Protein AF-A0A4Z2CEP8-F1 (afdb_monomer_lite)

Organism: NCBI:txid433685

Sequence (197 aa):
MFHVATKLPFTDGDPQQLQRKRHIGNDIVALVYQEGNTPFLSDVIKIQSTEGMDKRVYQVSVTAREDVPPFGPALPDPPIFTERSLLREFLLTKLINAEISCYKAQQFSRLELRTRSSLLENLQAELSTRSRCMMGDPSTSTLASAESARGTSEGSGGFIENFKRAIRVRSHSFETLGVPKKVSGSTSQKPKDRERL

Structure (mmCIF, N/CA/C/O backbone):
data_AF-A0A4Z2CEP8-F1
#
_entry.id   AF-A0A4Z2CEP8-F1
#
loop_
_atom_site.group_PDB
_atom_site.id
_atom_site.type_symbol
_atom_site.label_atom_id
_atom_site.label_alt_id
_atom_site.label_comp_id
_atom_site.label_asym_id
_atom_site.label_entity_id
_atom_site.label_seq_id
_atom_site.pdbx_PDB_ins_code
_atom_site.Cartn_x
_atom_site.Cartn_y
_atom_site.Cartn_z
_atom_site.occupancy
_atom_site.B_iso_or_equiv
_atom_site.auth_seq_id
_atom_site.auth_comp_id
_atom_site.auth_asym_id
_atom_site.auth_atom_id
_atom_site.pdbx_PDB_model_num
ATOM 1 N N . MET A 1 1 ? 4.864 -8.798 3.996 1.00 89.31 1 MET A N 1
ATOM 2 C CA . MET A 1 1 ? 5.663 -8.501 5.211 1.00 89.31 1 MET A CA 1
ATOM 3 C C . MET A 1 1 ? 4.970 -7.361 5.943 1.00 89.31 1 MET A C 1
ATOM 5 O O . MET A 1 1 ? 4.363 -6.554 5.259 1.00 89.31 1 MET A O 1
ATOM 9 N N . PHE A 1 2 ? 5.013 -7.299 7.276 1.00 92.75 2 PHE A N 1
ATOM 10 C CA . PHE A 1 2 ? 4.397 -6.201 8.038 1.00 92.75 2 PHE A CA 1
ATOM 11 C C . PHE A 1 2 ? 5.454 -5.432 8.831 1.00 92.75 2 PHE A C 1
ATOM 13 O O . PHE A 1 2 ? 6.174 -6.033 9.631 1.00 92.75 2 PHE A O 1
ATOM 20 N N . HIS A 1 3 ? 5.498 -4.109 8.671 1.00 95.06 3 HIS A N 1
ATOM 21 C CA . HIS A 1 3 ? 6.262 -3.219 9.542 1.00 95.06 3 HIS A CA 1
ATOM 22 C C . HIS A 1 3 ? 5.423 -2.858 10.773 1.00 95.06 3 HIS A C 1
ATOM 24 O O . HIS A 1 3 ? 4.630 -1.920 10.771 1.00 95.06 3 HIS A O 1
ATOM 30 N N . VAL A 1 4 ? 5.563 -3.639 11.845 1.00 95.06 4 VAL A N 1
ATOM 31 C CA . VAL A 1 4 ? 4.779 -3.433 13.071 1.00 95.06 4 VAL A CA 1
ATOM 32 C C . VAL A 1 4 ? 5.468 -2.390 13.951 1.00 95.06 4 VAL A C 1
ATOM 34 O O . VAL A 1 4 ? 6.500 -2.683 14.549 1.00 95.06 4 VAL A O 1
ATOM 37 N N . ALA A 1 5 ? 4.883 -1.194 14.069 1.00 92.75 5 ALA A N 1
ATOM 38 C CA . ALA A 1 5 ? 5.470 -0.054 14.787 1.00 92.75 5 ALA A CA 1
ATOM 39 C C . ALA A 1 5 ? 5.960 -0.390 16.207 1.00 92.75 5 ALA A C 1
ATOM 41 O O . ALA A 1 5 ? 7.047 0.026 16.599 1.00 92.7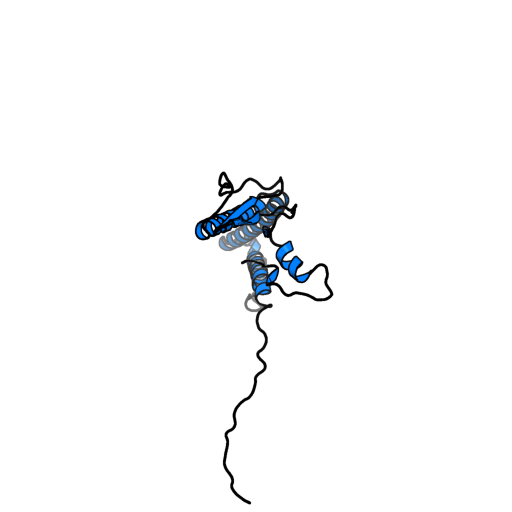5 5 ALA A O 1
ATOM 42 N N . THR A 1 6 ? 5.193 -1.187 16.957 1.00 92.94 6 THR A N 1
ATOM 43 C CA . THR A 1 6 ? 5.530 -1.608 18.329 1.00 92.94 6 THR A CA 1
ATOM 44 C C . THR A 1 6 ? 6.625 -2.671 18.401 1.00 92.94 6 THR A C 1
ATOM 46 O O . THR A 1 6 ? 7.200 -2.872 19.465 1.00 92.94 6 THR A O 1
ATOM 49 N N . LYS A 1 7 ? 6.933 -3.348 17.287 1.00 93.38 7 LYS A N 1
ATOM 50 C CA . LYS A 1 7 ? 8.020 -4.335 17.187 1.00 93.38 7 LYS A CA 1
ATOM 51 C C . LYS A 1 7 ? 9.288 -3.774 16.544 1.00 93.38 7 LYS A C 1
ATOM 53 O O . LYS A 1 7 ? 10.313 -4.448 16.560 1.00 93.38 7 LYS A O 1
ATOM 58 N N . LEU A 1 8 ? 9.232 -2.571 15.973 1.00 92.19 8 LEU A N 1
ATOM 59 C CA . LEU A 1 8 ? 10.419 -1.876 15.486 1.00 92.19 8 LEU A CA 1
ATOM 60 C C . LEU A 1 8 ? 11.196 -1.269 16.669 1.00 92.19 8 LEU A C 1
ATOM 62 O O . LEU A 1 8 ? 10.571 -0.831 17.644 1.00 92.19 8 LEU A O 1
ATOM 66 N N . PRO A 1 9 ? 12.540 -1.201 16.596 1.00 92.31 9 PRO A N 1
ATOM 67 C CA . PRO A 1 9 ? 13.363 -0.619 17.654 1.00 92.31 9 PRO A CA 1
ATOM 68 C C . PRO A 1 9 ? 12.871 0.769 18.076 1.00 92.31 9 PRO A C 1
ATOM 70 O O . PRO A 1 9 ? 12.428 1.559 17.238 1.00 92.31 9 PRO A O 1
ATOM 73 N N . PHE A 1 10 ? 12.905 1.037 19.380 1.00 92.75 10 PHE A N 1
ATOM 74 C CA . PHE A 1 10 ? 12.679 2.369 19.935 1.00 92.75 10 PHE A CA 1
ATOM 75 C C . PHE A 1 10 ? 14.024 3.074 20.071 1.00 92.75 10 PHE A C 1
ATOM 77 O O . PHE A 1 10 ? 14.995 2.456 20.508 1.00 92.75 10 PHE A O 1
ATOM 84 N N . THR A 1 11 ? 14.091 4.343 19.682 1.00 92.75 11 THR A N 1
ATOM 85 C CA . THR A 1 11 ? 15.310 5.147 19.827 1.00 92.75 11 THR A CA 1
ATOM 86 C C . THR A 1 11 ? 15.070 6.255 20.842 1.00 92.75 11 THR A C 1
ATOM 88 O O . THR A 1 11 ? 14.294 7.174 20.581 1.00 92.75 11 THR A O 1
ATOM 91 N N . ASP A 1 12 ? 15.725 6.165 21.999 1.00 93.06 12 ASP A N 1
ATOM 92 C CA . ASP A 1 12 ? 15.697 7.223 23.010 1.00 93.06 12 ASP A CA 1
ATOM 93 C C . ASP A 1 12 ? 16.320 8.513 22.454 1.00 93.06 12 ASP A C 1
ATOM 95 O O . ASP A 1 12 ? 17.309 8.478 21.723 1.00 93.06 12 ASP A O 1
ATOM 99 N N . GLY A 1 13 ? 15.726 9.664 22.775 1.00 93.25 13 GLY A N 1
ATOM 100 C CA . GLY A 1 13 ? 16.177 10.966 22.265 1.00 93.25 13 GLY A CA 1
ATOM 101 C C . GLY A 1 13 ? 15.752 11.291 20.825 1.00 93.25 13 GLY A C 1
ATOM 102 O O . GLY A 1 13 ? 16.049 12.385 20.351 1.00 93.25 13 GLY A O 1
ATOM 103 N N . ASP A 1 14 ? 15.019 10.402 20.145 1.00 93.19 14 ASP A N 1
ATOM 104 C CA . ASP A 1 14 ? 14.413 10.665 18.834 1.00 93.19 14 ASP A CA 1
ATOM 105 C C . ASP A 1 14 ? 12.880 10.786 18.958 1.00 93.19 14 ASP A C 1
ATOM 107 O O . ASP A 1 14 ? 12.160 9.792 18.814 1.00 93.19 14 ASP A O 1
ATOM 111 N N . PRO A 1 15 ? 12.328 11.987 19.213 1.00 92.56 15 PRO A N 1
ATOM 112 C CA . PRO A 1 15 ? 10.883 12.162 19.363 1.00 92.56 15 PRO A CA 1
ATOM 113 C C . PRO A 1 15 ? 10.100 11.843 18.080 1.00 92.56 15 PRO A C 1
ATOM 115 O O . PRO A 1 15 ? 8.913 11.535 18.156 1.00 92.56 15 PRO A O 1
ATOM 118 N N . GLN A 1 16 ? 10.738 11.891 16.903 1.00 91.00 16 GLN A N 1
ATOM 119 C CA . GLN A 1 16 ? 10.086 11.566 15.630 1.00 91.00 16 GLN A CA 1
ATOM 120 C C . GLN A 1 16 ? 10.155 10.074 15.280 1.00 91.00 16 GLN A C 1
ATOM 122 O O . GLN A 1 16 ? 9.456 9.644 14.359 1.00 91.00 16 GLN A O 1
ATOM 127 N N . GLN A 1 17 ? 10.978 9.293 15.991 1.00 92.62 17 GLN A N 1
ATOM 128 C CA . GLN A 1 17 ? 11.219 7.871 15.733 1.00 92.62 17 GLN A CA 1
ATOM 129 C C . GLN A 1 17 ? 11.520 7.608 14.247 1.00 92.62 17 GLN A C 1
ATOM 131 O O . GLN A 1 17 ? 10.875 6.779 13.592 1.00 92.62 17 GLN A O 1
ATOM 136 N N . LEU A 1 18 ? 12.502 8.326 13.694 1.00 91.31 18 LEU A N 1
ATOM 137 C CA . LEU A 1 18 ? 12.855 8.323 12.273 1.00 91.31 18 LEU A CA 1
ATOM 138 C C . LEU A 1 18 ? 13.147 6.918 11.741 1.00 91.31 18 LEU A C 1
ATOM 140 O O . LEU A 1 18 ? 12.794 6.621 10.603 1.00 91.31 18 LEU A O 1
ATOM 144 N N . GLN A 1 19 ? 13.724 6.031 12.557 1.00 87.44 19 GLN A N 1
ATOM 145 C CA . GLN A 1 19 ? 13.954 4.637 12.160 1.00 87.44 19 GLN A CA 1
ATOM 146 C C . GLN A 1 19 ? 12.642 3.895 11.890 1.00 87.44 19 GLN A C 1
ATOM 148 O O . GLN A 1 19 ? 12.506 3.223 10.871 1.00 87.44 19 GLN A O 1
ATOM 153 N N . ARG A 1 20 ? 11.627 4.078 12.741 1.00 93.31 20 ARG A N 1
ATOM 154 C CA . ARG A 1 20 ? 10.295 3.493 12.524 1.00 93.31 20 ARG A CA 1
ATOM 155 C C . ARG A 1 20 ? 9.611 4.126 11.320 1.00 93.31 20 ARG A C 1
ATOM 157 O O . ARG A 1 20 ? 9.079 3.420 10.462 1.00 93.31 20 ARG A O 1
ATOM 164 N N . LYS A 1 21 ? 9.685 5.457 11.232 1.00 91.81 21 LYS A N 1
ATOM 165 C CA . LYS A 1 21 ? 9.095 6.246 10.147 1.00 91.81 21 LYS A CA 1
ATOM 166 C C . LYS A 1 21 ? 9.720 5.923 8.790 1.00 91.81 21 LYS A C 1
ATOM 168 O O . LYS A 1 21 ? 9.009 5.923 7.797 1.00 91.81 21 LYS A O 1
ATOM 173 N N . ARG A 1 22 ? 11.011 5.587 8.729 1.00 93.25 22 ARG A N 1
ATOM 174 C CA . ARG A 1 22 ? 11.679 5.145 7.497 1.00 93.25 22 ARG A CA 1
ATOM 175 C C . ARG A 1 22 ? 11.070 3.862 6.937 1.00 93.25 22 ARG A C 1
ATOM 177 O O . ARG A 1 22 ? 11.038 3.705 5.723 1.00 93.25 22 ARG A O 1
ATOM 184 N N . HIS A 1 23 ? 10.629 2.941 7.785 1.00 90.62 23 HIS A N 1
ATOM 185 C CA . HIS A 1 23 ? 9.979 1.719 7.318 1.00 90.62 23 HIS A CA 1
ATOM 186 C C . HIS A 1 23 ? 8.516 1.994 6.967 1.00 90.62 23 HIS A C 1
ATOM 188 O O . HIS A 1 23 ? 8.137 1.883 5.809 1.00 90.62 23 HIS A O 1
ATOM 194 N N . ILE A 1 24 ? 7.735 2.463 7.942 1.00 92.75 24 ILE A N 1
ATOM 195 C CA . ILE A 1 24 ? 6.278 2.621 7.802 1.00 92.75 24 ILE A CA 1
ATOM 196 C C . ILE A 1 24 ? 5.916 3.745 6.824 1.00 92.75 24 ILE A C 1
ATOM 198 O O . ILE A 1 24 ? 4.988 3.618 6.040 1.00 92.75 24 ILE A O 1
ATOM 202 N N . GLY A 1 25 ? 6.655 4.854 6.841 1.00 90.44 25 GLY A N 1
ATOM 203 C CA . GLY A 1 25 ? 6.398 6.007 5.974 1.00 90.44 25 GLY A CA 1
ATOM 204 C C . GLY A 1 25 ? 6.761 5.783 4.506 1.00 90.44 25 GLY A C 1
ATOM 205 O O . GLY A 1 25 ? 6.431 6.626 3.680 1.00 90.44 25 GLY A O 1
ATOM 206 N N . ASN A 1 26 ? 7.436 4.675 4.188 1.00 91.75 26 ASN A N 1
ATOM 207 C CA . ASN A 1 26 ? 7.690 4.239 2.816 1.00 91.75 26 ASN A CA 1
ATOM 208 C C . ASN A 1 26 ? 6.726 3.128 2.363 1.00 91.75 26 ASN A C 1
ATOM 210 O O . ASN A 1 26 ? 6.803 2.712 1.206 1.00 91.75 26 ASN A O 1
ATOM 214 N N . ASP A 1 27 ? 5.843 2.641 3.242 1.00 93.38 27 ASP A N 1
ATOM 215 C CA . ASP A 1 27 ? 4.800 1.695 2.856 1.00 93.38 27 ASP A CA 1
ATOM 216 C C . ASP A 1 27 ? 3.701 2.418 2.067 1.00 93.38 27 ASP A C 1
ATOM 218 O O . ASP A 1 27 ? 3.328 3.551 2.370 1.00 93.38 27 ASP A O 1
ATOM 222 N N . ILE A 1 28 ? 3.164 1.747 1.046 1.00 92.62 28 ILE A N 1
ATOM 223 C CA . ILE A 1 28 ? 2.077 2.285 0.211 1.00 92.62 28 ILE A CA 1
ATOM 224 C C . ILE A 1 28 ? 0.738 2.229 0.957 1.00 92.62 28 ILE A C 1
ATOM 226 O O . ILE A 1 28 ? -0.102 3.112 0.802 1.00 92.62 28 ILE A O 1
ATOM 230 N N . VAL A 1 29 ? 0.533 1.179 1.755 1.00 93.69 29 VAL A N 1
ATOM 231 C CA . VAL A 1 29 ? -0.701 0.930 2.503 1.00 93.69 29 VAL A CA 1
ATOM 232 C C . VAL A 1 29 ? -0.346 0.631 3.951 1.00 93.69 29 VAL A C 1
ATOM 234 O O . VAL A 1 29 ? 0.513 -0.206 4.222 1.00 93.69 29 VAL A O 1
ATOM 237 N N . ALA A 1 30 ? -1.049 1.271 4.884 1.00 93.25 30 ALA A N 1
ATOM 238 C CA . ALA A 1 30 ? -0.906 1.011 6.308 1.00 93.25 30 ALA A CA 1
ATOM 239 C C . ALA A 1 30 ? -2.236 0.591 6.941 1.00 93.25 30 ALA A C 1
ATOM 241 O O . ALA A 1 30 ? -3.324 0.987 6.511 1.00 93.25 30 ALA A O 1
ATOM 242 N N . LEU A 1 31 ? -2.114 -0.220 7.990 1.00 93.12 31 LEU A N 1
ATOM 243 C CA . LEU A 1 31 ? -3.208 -0.653 8.845 1.00 93.12 31 LEU A CA 1
ATOM 244 C C . LEU A 1 31 ? -3.031 -0.011 10.216 1.00 93.12 31 LEU A C 1
ATOM 246 O O . LEU A 1 31 ? -2.000 -0.198 10.867 1.00 93.12 31 LEU A O 1
ATOM 250 N N . VAL A 1 32 ? -4.045 0.724 10.659 1.00 91.06 32 VAL A N 1
ATOM 251 C CA . VAL A 1 32 ? -4.057 1.386 11.964 1.00 91.06 32 VAL A CA 1
ATOM 252 C C . VAL A 1 32 ? -4.992 0.630 12.886 1.00 91.06 32 VAL A C 1
ATOM 254 O O . VAL A 1 32 ? -6.202 0.610 12.681 1.00 91.06 32 VAL A O 1
ATOM 257 N N . TYR A 1 33 ? -4.417 0.002 13.906 1.00 90.31 33 TYR A N 1
ATOM 258 C CA . TYR A 1 33 ? -5.180 -0.549 15.015 1.00 90.31 33 TYR A CA 1
ATOM 259 C C . TYR A 1 33 ? -5.425 0.551 16.043 1.00 90.31 33 TYR A C 1
ATOM 261 O O . TYR A 1 33 ? -4.472 1.140 16.555 1.00 90.31 33 TYR A O 1
ATOM 269 N N . GLN A 1 34 ? -6.691 0.820 16.334 1.00 86.00 34 GLN A N 1
ATOM 270 C CA . GLN A 1 34 ? -7.104 1.849 17.267 1.00 86.00 34 GLN A CA 1
ATOM 271 C C . GLN A 1 34 ? -7.863 1.242 18.444 1.00 86.00 34 GLN A C 1
ATOM 273 O O . GLN A 1 34 ? -8.897 0.589 18.283 1.00 86.00 34 GLN A O 1
ATOM 278 N N . GLU A 1 35 ? -7.357 1.540 19.633 1.00 82.88 35 GLU A N 1
ATOM 279 C CA . GLU A 1 35 ? -8.020 1.285 20.902 1.00 82.88 35 GLU A CA 1
ATOM 280 C C . GLU A 1 35 ? -8.719 2.577 21.358 1.00 82.88 35 GLU A C 1
ATOM 282 O O . GLU A 1 35 ? -8.109 3.646 21.397 1.00 82.88 35 GLU A O 1
ATOM 287 N N . GLY A 1 36 ? -10.024 2.509 21.636 1.00 78.94 36 GLY A N 1
ATOM 288 C CA . GLY A 1 36 ? -10.839 3.684 21.976 1.00 78.94 36 GLY A CA 1
ATOM 289 C C . GLY A 1 36 ? -11.257 4.545 20.772 1.00 78.94 36 GLY A C 1
ATOM 290 O O . GLY A 1 36 ? -11.106 4.156 19.613 1.00 78.94 36 GLY A O 1
ATOM 291 N N . ASN A 1 37 ? -11.834 5.724 21.037 1.00 69.50 37 ASN A N 1
ATOM 292 C CA . ASN A 1 37 ? -12.437 6.600 20.018 1.00 69.50 37 ASN A CA 1
ATOM 293 C C . ASN A 1 37 ? -11.630 7.884 19.750 1.00 69.50 37 ASN A C 1
ATOM 295 O O . ASN A 1 37 ? -12.166 8.989 19.760 1.00 69.50 37 ASN A O 1
ATOM 299 N N . THR A 1 38 ? -10.323 7.758 19.532 1.00 75.12 38 THR A N 1
ATOM 300 C CA . THR A 1 38 ? -9.492 8.881 19.089 1.00 75.12 38 THR A CA 1
ATOM 301 C C . THR A 1 38 ? -9.756 9.206 17.609 1.00 75.12 38 THR A C 1
ATOM 303 O O . THR A 1 38 ? -9.725 8.312 16.756 1.00 75.12 38 THR A O 1
ATOM 306 N N . PRO A 1 39 ? -10.052 10.468 17.251 1.00 69.69 39 PRO A N 1
ATOM 307 C CA . PRO A 1 39 ? -10.111 10.870 15.853 1.00 69.69 39 PRO A CA 1
ATOM 308 C C . PRO A 1 39 ? -8.746 10.644 15.200 1.00 69.69 39 PRO A C 1
ATOM 310 O O . PRO A 1 39 ? -7.718 11.050 15.736 1.00 69.69 39 PRO A O 1
ATOM 313 N N . PHE A 1 40 ? -8.737 9.988 14.045 1.00 67.50 40 PHE A N 1
ATOM 314 C CA . PHE A 1 40 ? -7.528 9.734 13.276 1.00 67.50 40 PHE A CA 1
ATOM 315 C C . PHE A 1 40 ? -7.814 10.094 11.822 1.00 67.50 40 PHE A C 1
ATOM 317 O O . PHE A 1 40 ? -8.684 9.490 11.195 1.00 67.50 40 PHE A O 1
ATOM 324 N N . LEU A 1 41 ? -7.123 11.118 11.326 1.00 62.66 41 LEU A N 1
ATOM 325 C CA . LEU A 1 41 ? -7.242 11.621 9.963 1.00 62.66 41 LEU A CA 1
ATOM 326 C C . LEU A 1 41 ? -5.970 11.238 9.212 1.00 62.66 41 LEU A C 1
ATOM 328 O O . LEU A 1 41 ? -4.961 11.935 9.287 1.00 62.66 41 LEU A O 1
ATOM 332 N N . SER A 1 42 ? -5.994 10.103 8.525 1.00 61.97 42 SER A N 1
ATOM 333 C CA . SER A 1 42 ? -4.998 9.800 7.499 1.00 61.97 42 SER A CA 1
ATOM 334 C C . SER A 1 42 ? -5.579 8.815 6.490 1.00 61.97 42 SER A C 1
ATOM 336 O O . SER A 1 42 ? -6.569 8.151 6.789 1.00 61.97 42 SER A O 1
ATOM 338 N N . ASP A 1 43 ? -4.965 8.722 5.312 1.00 64.38 43 ASP A N 1
ATOM 339 C CA . ASP A 1 43 ? -5.363 7.833 4.211 1.00 64.38 43 ASP A CA 1
ATOM 340 C C . ASP A 1 43 ? -4.915 6.387 4.485 1.00 64.38 43 ASP A C 1
ATOM 342 O O . ASP A 1 43 ? -3.892 5.930 3.974 1.00 64.38 43 ASP A O 1
ATOM 346 N N . VAL A 1 44 ? -5.615 5.683 5.378 1.00 66.62 44 VAL A N 1
ATOM 347 C CA . VAL A 1 44 ? -5.250 4.340 5.848 1.00 66.62 44 VAL A CA 1
ATOM 348 C C . VAL A 1 44 ? -6.469 3.455 6.080 1.00 66.62 44 VAL A C 1
ATOM 350 O O . VAL A 1 44 ? -7.588 3.906 6.319 1.00 66.62 44 VAL A O 1
ATOM 353 N N . ILE A 1 45 ? -6.244 2.144 6.116 1.00 70.25 45 ILE A N 1
ATOM 354 C CA . ILE A 1 45 ? -7.254 1.226 6.641 1.00 70.25 45 ILE A CA 1
ATOM 355 C C . ILE A 1 45 ? -7.203 1.296 8.167 1.00 70.25 45 ILE A C 1
ATOM 357 O O . ILE A 1 45 ? -6.196 0.934 8.781 1.00 70.25 45 ILE A O 1
ATOM 361 N N . LYS A 1 46 ? -8.291 1.749 8.785 1.00 75.88 46 LYS A N 1
ATOM 362 C CA . LYS A 1 46 ? -8.425 1.860 10.237 1.00 75.88 46 LYS A CA 1
ATOM 363 C C . LYS A 1 46 ? -9.288 0.719 10.773 1.00 75.88 46 LYS A C 1
ATOM 365 O O . LYS A 1 46 ? -10.355 0.409 10.251 1.00 75.88 46 LYS A O 1
ATOM 370 N N . ILE A 1 47 ? -8.823 0.104 11.852 1.00 74.38 47 ILE A N 1
ATOM 371 C CA . ILE A 1 47 ? -9.537 -0.929 12.599 1.00 74.38 47 ILE A CA 1
ATOM 372 C C . ILE A 1 47 ? -9.712 -0.419 14.014 1.00 74.38 47 ILE A C 1
ATOM 374 O O . ILE A 1 47 ? -8.732 -0.220 14.729 1.00 74.38 47 ILE A O 1
ATOM 378 N N . GLN A 1 48 ? -10.958 -0.241 14.421 1.00 77.19 48 GLN A N 1
ATOM 379 C CA . GLN A 1 48 ? -11.312 0.100 15.784 1.00 77.19 48 GLN A CA 1
ATOM 380 C C . GLN A 1 48 ? -11.822 -1.156 16.482 1.00 77.19 48 GLN A C 1
ATOM 382 O O . GLN A 1 48 ? -12.804 -1.766 16.056 1.00 77.19 48 GLN A O 1
ATOM 387 N N . SER A 1 49 ? -11.137 -1.570 17.544 1.00 72.62 49 SER A N 1
ATOM 388 C CA . SER A 1 49 ? -11.636 -2.646 18.397 1.00 72.62 49 SER A CA 1
ATOM 389 C C . SER A 1 49 ? -12.540 -2.062 19.473 1.00 72.62 49 SER A C 1
ATOM 391 O O . SER A 1 49 ? -12.126 -1.150 20.194 1.00 72.62 49 SER A O 1
ATOM 393 N N . THR A 1 50 ? -13.733 -2.621 19.624 1.00 64.50 50 THR A N 1
ATOM 394 C CA . THR A 1 50 ? -14.591 -2.377 20.781 1.00 64.50 50 THR A CA 1
ATOM 395 C C . THR A 1 50 ? -14.720 -3.672 21.576 1.00 64.50 50 THR A C 1
ATOM 397 O O . THR A 1 50 ? -14.994 -4.749 21.036 1.00 64.50 50 THR A O 1
ATOM 400 N N . GLU A 1 51 ? -14.462 -3.591 22.880 1.00 59.69 51 GLU A N 1
ATOM 401 C CA . GLU A 1 51 ? -14.773 -4.689 23.791 1.00 59.69 51 GLU A CA 1
ATOM 402 C C . GLU A 1 51 ? -16.268 -4.596 24.121 1.00 59.69 51 GLU A C 1
ATOM 404 O O . GLU A 1 51 ? -16.708 -3.721 24.863 1.00 59.69 51 GLU A O 1
ATOM 409 N N . GLY A 1 52 ? -17.071 -5.440 23.467 1.00 57.03 52 GLY A N 1
ATOM 410 C CA . GLY A 1 52 ? -18.465 -5.655 23.843 1.00 57.03 52 GLY A CA 1
ATOM 411 C C . GLY A 1 52 ? -18.554 -6.567 25.065 1.00 57.03 52 GLY A C 1
ATOM 412 O O . GLY A 1 52 ? -17.593 -7.264 25.382 1.00 57.03 52 GLY A O 1
ATOM 413 N N . MET A 1 53 ? -19.726 -6.604 25.709 1.00 53.09 53 MET A N 1
ATOM 414 C CA . MET A 1 53 ? -19.957 -7.255 27.011 1.00 53.09 53 MET A CA 1
ATOM 415 C C . MET A 1 53 ? -19.580 -8.747 27.128 1.00 53.09 53 MET A C 1
ATOM 417 O O . MET A 1 53 ? -19.595 -9.249 28.240 1.00 53.09 53 MET A O 1
ATOM 421 N N . ASP A 1 54 ? -19.210 -9.439 26.041 1.00 60.50 54 ASP A N 1
ATOM 422 C CA . ASP A 1 54 ? -18.673 -10.814 26.116 1.00 60.50 54 ASP A CA 1
ATOM 423 C C . ASP A 1 54 ? -17.827 -11.276 24.905 1.00 60.50 54 ASP A C 1
ATOM 425 O O . ASP A 1 54 ? -17.289 -12.385 24.887 1.00 60.50 54 ASP A O 1
ATOM 429 N N . LYS A 1 55 ? -17.695 -10.461 23.845 1.00 70.81 55 LYS A N 1
ATOM 430 C CA . LYS A 1 55 ? -16.924 -10.800 22.633 1.00 70.81 55 LYS A CA 1
ATOM 431 C C . LYS A 1 55 ? -16.253 -9.557 22.055 1.00 70.81 55 LYS A C 1
ATOM 433 O O . LYS A 1 55 ? -16.839 -8.477 22.034 1.00 70.81 55 LYS A O 1
ATOM 438 N N . ARG A 1 56 ? -15.028 -9.724 21.541 1.00 80.88 56 ARG A N 1
ATOM 439 C CA . ARG A 1 56 ? -14.320 -8.665 20.805 1.00 80.88 56 ARG A CA 1
ATOM 440 C C . ARG A 1 56 ? -14.981 -8.437 19.457 1.00 80.88 56 ARG A C 1
ATOM 442 O O . ARG A 1 56 ? -15.112 -9.371 18.667 1.00 80.88 56 ARG A O 1
ATOM 449 N N . VAL A 1 57 ? -15.349 -7.189 19.206 1.00 88.19 57 VAL A N 1
ATOM 450 C CA . VAL A 1 57 ? -15.948 -6.743 17.954 1.00 88.19 57 VAL A CA 1
ATOM 451 C C . VAL A 1 57 ? -14.974 -5.783 17.279 1.00 88.19 57 VAL A C 1
ATOM 453 O O . VAL A 1 57 ? -14.365 -4.930 17.926 1.00 88.19 57 VAL A O 1
ATOM 456 N N . TYR A 1 58 ? -14.788 -5.945 15.973 1.00 89.69 58 TYR A N 1
ATOM 457 C CA . TYR A 1 58 ? -13.900 -5.108 15.175 1.00 89.69 58 TYR A CA 1
ATOM 458 C C . TYR A 1 58 ? -14.725 -4.301 14.181 1.00 89.69 58 TYR A C 1
ATOM 460 O O . TYR A 1 58 ? -15.330 -4.863 13.271 1.00 89.69 58 TYR A O 1
ATOM 468 N N . GLN A 1 59 ? -14.733 -2.983 14.343 1.00 90.88 59 GLN A N 1
ATOM 469 C CA . GLN A 1 59 ? -15.290 -2.062 13.363 1.00 90.88 59 GLN A CA 1
ATOM 470 C C . GLN A 1 59 ? -14.178 -1.622 12.412 1.00 90.88 59 GLN A C 1
ATOM 472 O O . GLN A 1 59 ? -13.107 -1.196 12.851 1.00 90.88 59 GLN A O 1
ATOM 477 N N . VAL A 1 60 ? -14.415 -1.734 11.108 1.00 90.75 60 VAL A N 1
ATOM 478 C CA . VAL A 1 60 ? -13.407 -1.415 10.090 1.00 90.75 60 VAL A CA 1
ATOM 479 C C . VAL A 1 60 ? -13.853 -0.202 9.288 1.00 90.75 60 VAL A C 1
ATOM 481 O O . VAL A 1 60 ? -14.986 -0.135 8.822 1.00 90.75 60 VAL A O 1
ATOM 484 N N . SER A 1 61 ? -12.945 0.744 9.087 1.00 90.19 61 SER A N 1
ATOM 485 C CA . SER A 1 61 ? -13.118 1.855 8.160 1.00 90.19 61 SER A CA 1
ATOM 486 C C . SER A 1 61 ? -11.931 1.937 7.207 1.00 90.19 61 SER A C 1
ATOM 488 O O . SER A 1 61 ? -10.828 1.465 7.486 1.00 90.19 61 SER A O 1
ATOM 490 N N . VAL A 1 62 ? -12.176 2.492 6.027 1.00 90.88 62 VAL A N 1
ATOM 491 C CA . VAL A 1 62 ? -11.172 2.612 4.971 1.00 90.88 62 VAL A CA 1
ATOM 492 C C . VAL A 1 62 ? -11.145 4.057 4.525 1.00 90.88 62 VAL A C 1
ATOM 494 O O . VAL A 1 62 ? -12.179 4.596 4.136 1.00 90.88 62 VAL A O 1
ATOM 497 N N . THR A 1 63 ? -9.967 4.661 4.562 1.00 90.00 63 THR A N 1
ATOM 498 C CA . THR A 1 63 ? -9.693 5.958 3.952 1.00 90.00 63 THR A CA 1
ATOM 499 C C . THR A 1 63 ? -8.564 5.795 2.942 1.00 90.00 63 THR A C 1
ATOM 501 O O . THR A 1 63 ? -7.672 4.958 3.095 1.00 90.00 63 THR A O 1
ATOM 504 N N . ALA A 1 64 ? -8.644 6.554 1.859 1.00 89.44 64 ALA A N 1
ATOM 505 C CA . ALA A 1 64 ? -7.666 6.571 0.785 1.00 89.44 64 ALA A CA 1
ATOM 506 C C . ALA A 1 64 ? -7.686 7.957 0.138 1.00 89.44 64 ALA A C 1
ATOM 508 O O . ALA A 1 64 ? -8.692 8.665 0.225 1.00 89.44 64 ALA A O 1
ATOM 509 N N . ARG A 1 65 ? -6.596 8.310 -0.546 1.00 88.62 65 ARG A N 1
ATOM 510 C CA . ARG A 1 65 ? -6.537 9.528 -1.356 1.00 88.62 65 ARG A CA 1
ATOM 511 C C . ARG A 1 65 ? -7.598 9.510 -2.457 1.00 88.62 65 ARG A C 1
ATOM 513 O O . ARG A 1 65 ? -7.932 8.452 -2.985 1.00 88.62 65 ARG A O 1
ATOM 520 N N . GLU A 1 66 ? -8.043 10.694 -2.864 1.00 88.12 66 GLU A N 1
ATOM 521 C CA . GLU A 1 66 ? -9.068 10.874 -3.904 1.00 88.12 66 GLU A CA 1
ATOM 522 C C . GLU A 1 66 ? -8.673 10.287 -5.268 1.00 88.12 66 GLU A C 1
ATOM 524 O O . GLU A 1 66 ? -9.530 9.840 -6.025 1.00 88.12 66 GLU A O 1
ATOM 529 N N . ASP A 1 67 ? -7.375 10.261 -5.587 1.00 89.69 67 ASP A N 1
ATOM 530 C CA . ASP A 1 67 ? -6.854 9.733 -6.850 1.00 89.69 67 ASP A CA 1
ATOM 531 C C . ASP A 1 67 ? -6.692 8.205 -6.866 1.00 89.69 67 ASP A C 1
ATOM 533 O O . ASP A 1 67 ? -6.291 7.643 -7.888 1.00 89.69 67 ASP A O 1
ATOM 537 N N . VAL A 1 68 ? -7.002 7.521 -5.759 1.00 92.81 68 VAL A N 1
ATOM 538 C CA . VAL A 1 68 ? -6.977 6.058 -5.667 1.00 92.81 68 VAL A CA 1
ATOM 539 C C . VAL A 1 68 ? -8.363 5.506 -6.016 1.00 92.81 68 VAL A C 1
ATOM 541 O O . VAL A 1 68 ? -9.332 5.782 -5.307 1.00 92.81 68 VAL A O 1
ATOM 544 N N . PRO A 1 69 ? -8.497 4.680 -7.072 1.00 94.31 69 PRO A N 1
ATOM 545 C CA . PRO A 1 69 ? -9.778 4.072 -7.415 1.00 94.31 69 PRO A CA 1
ATOM 546 C C . PRO A 1 69 ? -10.316 3.167 -6.293 1.00 94.31 69 PRO A C 1
ATOM 548 O O . PRO A 1 69 ? -9.522 2.567 -5.559 1.00 94.31 69 PRO A O 1
ATOM 551 N N . PRO A 1 70 ? -11.643 2.968 -6.191 1.00 93.50 70 PRO A N 1
ATOM 552 C CA . PRO A 1 70 ? -12.222 2.016 -5.249 1.00 93.50 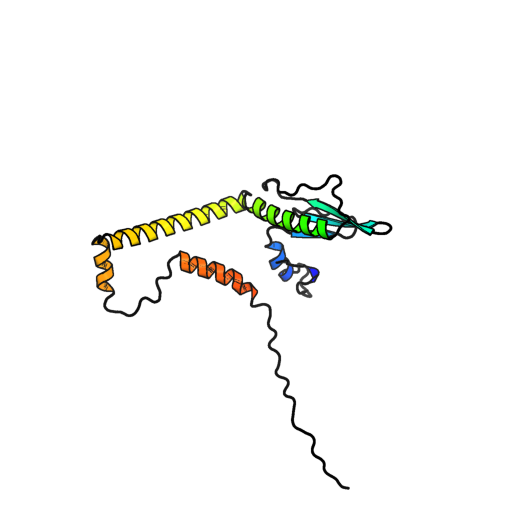70 PRO A CA 1
ATOM 553 C C . PRO A 1 70 ? -11.654 0.600 -5.420 1.00 93.50 70 PRO A C 1
ATOM 555 O O . PRO A 1 70 ? -11.427 0.130 -6.536 1.00 93.50 70 PRO A O 1
ATOM 558 N N . PHE A 1 71 ? -11.464 -0.103 -4.303 1.00 95.94 71 PHE A N 1
ATOM 559 C CA . PHE A 1 71 ? -10.893 -1.450 -4.271 1.00 95.94 71 PHE A CA 1
ATOM 560 C C . PHE A 1 71 ? -11.682 -2.381 -3.348 1.00 95.94 71 PHE A C 1
ATOM 562 O O . PHE A 1 71 ? -12.207 -1.972 -2.308 1.00 95.94 71 PHE A O 1
ATOM 569 N N . GLY A 1 72 ? -11.777 -3.653 -3.734 1.00 93.56 72 GLY A N 1
ATOM 570 C CA . GLY A 1 72 ? -12.511 -4.677 -2.991 1.00 93.56 72 GLY A CA 1
ATOM 571 C C . GLY A 1 72 ? -11.682 -5.349 -1.889 1.00 93.56 72 GLY A C 1
ATOM 572 O O . GLY A 1 72 ? -10.478 -5.109 -1.795 1.00 93.56 72 GLY A O 1
ATOM 573 N N . PRO A 1 73 ? -12.289 -6.236 -1.084 1.00 96.19 73 PRO A N 1
ATOM 574 C CA . PRO A 1 73 ? -13.734 -6.481 -0.965 1.00 96.19 73 PRO A CA 1
ATOM 575 C C . PRO A 1 73 ? -14.485 -5.268 -0.387 1.00 96.19 73 PRO A C 1
ATOM 577 O O . PRO A 1 73 ? -13.895 -4.458 0.327 1.00 96.19 73 PRO A O 1
ATOM 580 N N . ALA A 1 74 ? -15.765 -5.089 -0.720 1.00 94.50 74 ALA A N 1
ATOM 581 C CA . ALA A 1 74 ? -16.580 -4.017 -0.136 1.00 94.50 74 ALA A CA 1
ATOM 582 C C . ALA A 1 74 ? -16.728 -4.214 1.381 1.00 94.50 74 ALA A C 1
ATOM 584 O O . ALA A 1 74 ? -16.707 -5.348 1.857 1.00 94.50 74 ALA A O 1
ATOM 585 N N . LEU A 1 75 ? -16.844 -3.119 2.138 1.00 91.56 75 LEU A N 1
ATOM 586 C CA . LEU A 1 75 ? -17.146 -3.222 3.566 1.00 91.56 75 LEU A CA 1
ATOM 587 C C . LEU A 1 75 ? -18.530 -3.870 3.743 1.00 91.56 75 LEU A C 1
ATOM 589 O O . LEU A 1 75 ? -19.424 -3.572 2.948 1.00 91.56 75 LEU A O 1
ATOM 593 N N . PRO A 1 76 ? -18.713 -4.740 4.751 1.00 92.50 76 PRO A N 1
ATOM 594 C CA . PRO A 1 76 ? -20.045 -5.204 5.103 1.00 92.50 76 PRO A CA 1
ATOM 595 C C . PRO A 1 76 ? -20.889 -4.029 5.611 1.00 92.50 76 PRO A C 1
ATOM 597 O O . PRO A 1 76 ? -20.348 -3.018 6.062 1.00 92.50 76 PRO A O 1
ATOM 600 N N . ASP A 1 77 ? -22.210 -4.173 5.542 1.00 90.56 77 ASP A N 1
ATOM 601 C CA . ASP A 1 77 ? -23.163 -3.226 6.115 1.00 90.56 77 ASP A CA 1
ATOM 602 C C . ASP A 1 77 ? -23.998 -3.953 7.185 1.00 90.56 77 ASP A C 1
ATOM 604 O O . ASP A 1 77 ? -24.832 -4.793 6.832 1.00 90.56 77 ASP A O 1
ATOM 608 N N . PRO A 1 78 ? -23.734 -3.737 8.488 1.00 90.94 78 PRO A N 1
ATOM 609 C CA . PRO A 1 78 ? -22.790 -2.771 9.066 1.00 90.94 78 PRO A CA 1
ATOM 610 C C . PRO A 1 78 ? -21.310 -3.214 8.961 1.00 90.94 78 PRO A C 1
ATOM 612 O O . PRO A 1 78 ? -21.036 -4.414 8.883 1.00 90.94 78 PRO A O 1
ATOM 615 N N . PRO A 1 79 ? -20.327 -2.283 9.030 1.00 91.38 79 PRO A N 1
ATOM 616 C CA . PRO A 1 79 ? -18.896 -2.559 8.825 1.00 91.38 79 PRO A CA 1
ATOM 617 C C . PRO A 1 79 ? -18.227 -3.200 10.055 1.00 91.38 79 PRO A C 1
ATOM 619 O O . PRO A 1 79 ? -17.242 -2.694 10.603 1.00 91.38 79 PRO A O 1
ATOM 622 N N . ILE A 1 80 ? -18.802 -4.305 10.522 1.00 91.69 80 ILE A N 1
ATOM 623 C CA . ILE A 1 80 ? -18.506 -4.948 11.798 1.00 91.69 80 ILE A CA 1
ATOM 624 C C . ILE A 1 80 ? -18.108 -6.407 11.564 1.00 91.69 80 ILE A C 1
ATOM 626 O O . ILE A 1 80 ? -18.794 -7.152 10.869 1.00 91.69 80 ILE A O 1
ATOM 630 N N . PHE A 1 81 ? -17.024 -6.833 12.209 1.00 91.44 81 PHE A N 1
ATOM 631 C CA . PHE A 1 81 ? -16.536 -8.207 12.196 1.00 91.44 81 PHE A CA 1
ATOM 632 C C . PHE A 1 81 ? -16.467 -8.759 13.619 1.00 91.44 81 PHE A C 1
ATOM 634 O O . PHE A 1 81 ? -15.859 -8.164 14.510 1.00 91.44 81 PHE A O 1
ATOM 641 N N . THR A 1 82 ? -17.060 -9.930 13.823 1.00 91.00 82 THR A N 1
ATOM 642 C CA . THR A 1 82 ? -17.029 -10.670 15.095 1.00 91.00 82 THR A CA 1
ATOM 643 C C . THR A 1 82 ? -16.094 -11.877 15.030 1.00 91.00 82 THR A C 1
ATOM 645 O O . THR A 1 82 ? -15.496 -12.258 16.035 1.00 91.00 82 THR A O 1
ATOM 648 N N . GLU A 1 83 ? -15.918 -12.462 13.842 1.00 91.25 83 GLU A N 1
ATOM 649 C CA . GLU A 1 83 ? -15.045 -13.611 13.623 1.00 91.25 83 GLU A CA 1
ATOM 650 C C . GLU A 1 83 ? -13.647 -13.181 13.153 1.00 91.25 83 GLU A C 1
ATOM 652 O O . GLU A 1 83 ? -13.478 -12.465 12.162 1.00 91.25 83 GLU A O 1
ATOM 657 N N . ARG A 1 84 ? -12.609 -13.646 13.860 1.00 89.62 84 ARG A N 1
ATOM 658 C CA . ARG A 1 84 ? -11.211 -13.282 13.573 1.00 89.62 84 ARG A CA 1
ATOM 659 C C . ARG A 1 84 ? -10.707 -13.836 12.235 1.00 89.62 84 ARG A C 1
ATOM 661 O O . ARG A 1 84 ? -9.888 -13.185 11.591 1.00 89.62 84 ARG A O 1
ATOM 668 N N . SER A 1 85 ? -11.137 -15.034 11.849 1.00 93.44 85 SER A N 1
ATOM 669 C CA . SER A 1 85 ? -10.792 -15.683 10.572 1.00 93.44 85 SER A CA 1
ATOM 670 C C . SER A 1 85 ? -11.276 -14.837 9.390 1.00 93.44 85 SER A C 1
ATOM 672 O O . SER A 1 85 ? -10.458 -14.442 8.560 1.00 93.44 85 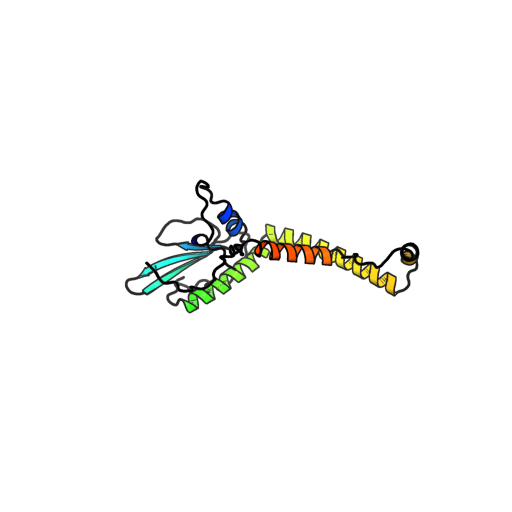SER A O 1
ATOM 674 N N . LEU A 1 86 ? -12.561 -14.467 9.393 1.00 93.81 86 LEU A N 1
ATOM 675 C CA . LEU A 1 86 ? -13.185 -13.618 8.378 1.00 93.81 86 LEU A CA 1
ATOM 676 C C . LEU A 1 86 ? -12.547 -12.231 8.334 1.00 93.81 86 LEU A C 1
ATOM 678 O O . LEU A 1 86 ? -12.207 -11.747 7.257 1.00 93.81 86 LEU A O 1
ATOM 682 N N . LEU A 1 87 ? -12.308 -11.612 9.497 1.00 93.81 87 LEU A N 1
ATOM 683 C CA . LEU A 1 87 ? -11.601 -10.333 9.559 1.00 93.81 87 LEU A CA 1
ATOM 684 C C . LEU A 1 87 ? -10.205 -10.438 8.934 1.00 93.81 87 LEU A C 1
ATOM 686 O O . LEU A 1 87 ? -9.804 -9.571 8.163 1.00 93.81 87 LEU A O 1
ATOM 690 N N . ARG A 1 88 ? -9.448 -11.492 9.253 1.00 94.69 88 ARG A N 1
ATOM 691 C CA . ARG A 1 88 ? -8.097 -11.688 8.715 1.00 94.69 88 ARG A CA 1
ATOM 692 C C . ARG A 1 88 ? -8.120 -11.828 7.195 1.00 94.69 88 ARG A C 1
ATOM 694 O O . ARG A 1 88 ? -7.310 -11.186 6.530 1.00 94.69 88 ARG A O 1
ATOM 701 N N . GLU A 1 89 ? -9.007 -12.656 6.659 1.00 96.38 89 GLU A N 1
ATOM 702 C CA . GLU A 1 89 ? -9.142 -12.857 5.213 1.00 96.38 89 GLU A CA 1
ATOM 703 C C . GLU A 1 89 ? -9.558 -11.565 4.504 1.00 96.38 89 GLU A C 1
ATOM 705 O O . GLU A 1 89 ? -8.927 -11.162 3.520 1.00 96.38 89 GLU A O 1
ATOM 710 N N . PHE A 1 90 ? -10.552 -10.870 5.064 1.00 96.06 90 PHE A N 1
ATOM 711 C CA . PHE A 1 90 ? -10.999 -9.571 4.583 1.00 96.06 90 PHE A CA 1
ATOM 712 C C . PHE A 1 90 ? -9.839 -8.574 4.531 1.00 96.06 90 PHE A C 1
ATOM 714 O O . PHE A 1 90 ? -9.579 -8.000 3.476 1.00 96.06 90 PHE A O 1
ATOM 721 N N . LEU A 1 91 ? -9.105 -8.396 5.635 1.00 95.56 91 LEU A N 1
ATOM 722 C CA . LEU A 1 91 ? -8.018 -7.420 5.729 1.00 95.56 91 LEU A CA 1
ATOM 723 C C . LEU A 1 91 ? -6.873 -7.728 4.772 1.00 95.56 91 LEU A C 1
ATOM 725 O O . LEU A 1 91 ? -6.392 -6.818 4.107 1.00 95.56 91 LEU A O 1
ATOM 729 N N . LEU A 1 92 ? -6.436 -8.985 4.683 1.00 96.06 92 LEU A N 1
ATOM 730 C CA . LEU A 1 92 ? -5.344 -9.358 3.781 1.00 96.06 92 LEU A CA 1
ATOM 731 C C . LEU A 1 92 ? -5.720 -9.080 2.325 1.00 96.06 92 LEU A C 1
ATOM 733 O O . LEU A 1 92 ? -4.954 -8.444 1.603 1.00 96.06 92 LEU A O 1
ATOM 737 N N . THR A 1 93 ? -6.925 -9.482 1.924 1.00 97.06 93 THR A N 1
ATOM 738 C CA . THR A 1 93 ? -7.428 -9.239 0.568 1.00 97.06 93 THR A CA 1
ATOM 739 C C . THR A 1 93 ? -7.589 -7.742 0.304 1.00 97.06 93 THR A C 1
ATOM 741 O O . THR A 1 93 ? -7.168 -7.240 -0.739 1.00 97.06 93 THR A O 1
ATOM 744 N N . LYS A 1 94 ? -8.143 -7.001 1.271 1.00 96.00 94 LYS A N 1
ATOM 745 C CA . LYS A 1 94 ? -8.365 -5.555 1.179 1.00 96.00 94 LYS A CA 1
ATOM 746 C C . LYS A 1 94 ? -7.056 -4.778 1.071 1.00 96.00 94 LYS A C 1
ATOM 748 O O . LYS A 1 94 ? -6.982 -3.872 0.251 1.00 96.00 94 LYS A O 1
ATOM 753 N N . LEU A 1 95 ? -6.032 -5.141 1.846 1.00 96.00 95 LEU A N 1
ATOM 754 C CA . LEU A 1 95 ? -4.709 -4.506 1.818 1.00 96.00 95 LEU A CA 1
ATOM 755 C C . LEU A 1 95 ? -3.990 -4.741 0.484 1.00 96.00 95 LEU A C 1
ATOM 757 O O . LEU A 1 95 ? -3.453 -3.796 -0.086 1.00 96.00 95 LEU A O 1
ATOM 761 N N . ILE A 1 96 ? -4.025 -5.969 -0.045 1.00 96.19 96 ILE A N 1
ATOM 762 C CA . ILE A 1 96 ? -3.423 -6.287 -1.352 1.00 96.19 96 ILE A CA 1
ATOM 763 C C . ILE A 1 96 ? -4.118 -5.493 -2.463 1.00 96.19 96 ILE A C 1
ATOM 765 O O . ILE A 1 96 ? -3.464 -4.853 -3.284 1.00 96.19 96 ILE A O 1
ATOM 769 N N . ASN A 1 97 ? -5.451 -5.487 -2.469 1.00 97.00 97 ASN A N 1
ATOM 770 C CA . ASN A 1 97 ? -6.214 -4.744 -3.466 1.00 97.00 97 ASN A CA 1
ATOM 771 C C . ASN A 1 97 ? -6.036 -3.228 -3.328 1.00 97.00 97 ASN A C 1
ATOM 773 O O . ASN A 1 97 ? -6.027 -2.534 -4.344 1.00 97.00 97 ASN A O 1
ATOM 777 N N . ALA A 1 98 ? -5.874 -2.718 -2.103 1.00 95.50 98 ALA A N 1
ATOM 778 C CA . ALA A 1 98 ? -5.532 -1.321 -1.859 1.00 95.50 98 ALA A CA 1
ATOM 779 C C . ALA A 1 98 ? -4.197 -0.970 -2.521 1.00 95.50 98 ALA A C 1
ATOM 781 O O . ALA A 1 98 ? -4.135 -0.003 -3.272 1.00 95.50 98 ALA A O 1
ATOM 782 N N . GLU A 1 99 ? -3.159 -1.790 -2.328 1.00 94.88 99 GLU A N 1
ATOM 783 C CA . GLU A 1 99 ? -1.840 -1.556 -2.926 1.00 94.88 99 GLU A CA 1
ATOM 784 C C . GLU A 1 99 ? -1.904 -1.580 -4.459 1.00 94.88 99 GLU A C 1
ATOM 786 O O . GLU A 1 99 ? -1.405 -0.668 -5.121 1.00 94.88 99 GLU A O 1
ATOM 791 N N . ILE A 1 100 ? -2.599 -2.569 -5.032 1.00 95.12 100 ILE A N 1
ATOM 792 C CA . ILE A 1 100 ? -2.833 -2.650 -6.482 1.00 95.12 100 ILE A CA 1
ATOM 793 C C . ILE A 1 100 ? -3.564 -1.399 -6.991 1.00 95.12 100 ILE A C 1
ATOM 795 O O . ILE A 1 100 ? -3.244 -0.889 -8.067 1.00 95.12 100 ILE A O 1
ATOM 799 N N . SER A 1 101 ? -4.543 -0.892 -6.238 1.00 95.50 101 SER A N 1
ATOM 800 C CA . SER A 1 101 ? -5.274 0.320 -6.615 1.00 95.50 101 SER A CA 1
ATOM 801 C C . SER A 1 101 ? -4.410 1.575 -6.507 1.00 95.50 101 SER A C 1
ATOM 803 O O . SER A 1 101 ? -4.488 2.442 -7.377 1.00 95.50 101 SER A O 1
ATOM 805 N N . CYS A 1 102 ? -3.522 1.652 -5.513 1.00 93.81 102 CYS A N 1
ATOM 806 C CA . CYS A 1 102 ? -2.579 2.758 -5.368 1.00 93.81 102 CYS A CA 1
ATOM 807 C C . CYS A 1 102 ? -1.666 2.908 -6.593 1.00 93.81 102 CYS A C 1
ATOM 809 O O . CYS A 1 102 ? -1.388 4.037 -6.988 1.00 93.81 102 CYS A O 1
ATOM 811 N N . TYR A 1 103 ? -1.267 1.823 -7.267 1.00 93.75 103 TYR A N 1
ATOM 812 C CA . TYR A 1 103 ? -0.477 1.933 -8.507 1.00 93.75 103 TYR A CA 1
ATOM 813 C C . TYR A 1 103 ? -1.219 2.638 -9.652 1.00 93.75 103 TYR A C 1
ATOM 815 O O . TYR A 1 103 ? -0.587 3.229 -10.527 1.00 93.75 103 TYR A O 1
ATOM 823 N N . LYS A 1 104 ? -2.556 2.651 -9.622 1.00 92.69 104 LYS A N 1
ATOM 824 C CA . LYS A 1 104 ? -3.383 3.373 -10.600 1.00 92.69 104 LYS A CA 1
ATOM 825 C C . LYS A 1 104 ? -3.478 4.872 -10.305 1.00 92.69 104 LYS A C 1
ATOM 827 O O . LYS A 1 104 ? -3.899 5.623 -11.181 1.00 92.69 104 LYS A O 1
ATOM 832 N N . ALA A 1 105 ? -3.076 5.314 -9.112 1.00 92.88 105 ALA A N 1
ATOM 833 C CA . ALA A 1 105 ? -3.050 6.728 -8.758 1.00 92.88 105 ALA A CA 1
ATOM 834 C C . ALA A 1 105 ? -2.051 7.500 -9.632 1.00 92.88 105 ALA A C 1
ATOM 836 O O . ALA A 1 105 ? -1.075 6.947 -10.153 1.00 92.88 105 ALA A O 1
ATOM 837 N N . GLN A 1 106 ? -2.271 8.804 -9.802 1.00 89.56 106 GLN A N 1
ATOM 838 C CA . GLN A 1 106 ? -1.563 9.601 -10.810 1.00 89.56 106 GLN A CA 1
ATOM 839 C C . GLN A 1 106 ? -0.040 9.626 -10.595 1.00 89.56 106 GLN A C 1
ATOM 841 O O . GLN A 1 106 ? 0.736 9.574 -11.550 1.00 89.56 106 GLN A O 1
ATOM 846 N N . GLN A 1 107 ? 0.407 9.707 -9.341 1.00 86.69 107 GLN A N 1
ATOM 847 C CA . GLN A 1 107 ? 1.837 9.768 -9.021 1.00 86.69 107 GLN A CA 1
ATOM 848 C C . GLN A 1 107 ? 2.554 8.449 -9.336 1.00 86.69 107 GLN A C 1
ATOM 850 O O . GLN A 1 107 ? 3.646 8.466 -9.909 1.00 86.69 107 GLN A O 1
ATOM 855 N N . PHE A 1 108 ? 1.928 7.315 -9.012 1.00 90.44 108 PHE A N 1
ATOM 856 C CA . PHE A 1 108 ? 2.504 5.994 -9.251 1.00 90.44 108 PHE A CA 1
ATOM 857 C C . PHE A 1 108 ? 2.436 5.601 -10.725 1.00 90.44 108 PHE A C 1
ATOM 859 O O . PHE A 1 108 ? 3.465 5.245 -11.298 1.00 90.44 108 PHE A O 1
ATOM 866 N N . SER A 1 109 ? 1.279 5.768 -11.366 1.00 91.69 109 SER A N 1
ATOM 867 C CA . SER A 1 109 ? 1.080 5.422 -12.780 1.00 91.69 109 SER A CA 1
ATOM 868 C C . SER A 1 109 ? 2.021 6.185 -13.720 1.00 91.69 109 SER A C 1
ATOM 870 O O . SER A 1 109 ? 2.572 5.604 -14.655 1.00 91.69 109 SER A O 1
ATOM 872 N N . ARG A 1 110 ? 2.294 7.474 -13.461 1.00 92.06 110 ARG A N 1
ATOM 873 C CA . ARG A 1 110 ? 3.267 8.253 -14.255 1.00 92.06 110 ARG A CA 1
ATOM 874 C C . ARG A 1 110 ? 4.687 7.712 -14.126 1.00 92.06 110 ARG A C 1
ATOM 876 O O . ARG A 1 110 ? 5.415 7.652 -15.119 1.00 92.06 110 ARG A O 1
ATOM 883 N N . LEU A 1 111 ? 5.097 7.357 -12.909 1.00 91.44 111 LEU A N 1
ATOM 884 C CA . LEU A 1 111 ? 6.426 6.806 -12.663 1.00 91.44 111 LEU A CA 1
ATOM 885 C C . LEU A 1 111 ? 6.566 5.415 -13.290 1.00 91.44 111 LEU A C 1
ATOM 887 O O . LEU A 1 111 ? 7.568 5.153 -13.956 1.00 91.44 111 LEU A O 1
ATOM 891 N N . GLU A 1 112 ? 5.548 4.569 -13.129 1.00 90.94 112 GLU A N 1
ATOM 892 C CA . GLU A 1 112 ? 5.465 3.243 -13.740 1.00 90.94 112 GLU A CA 1
ATOM 893 C C . GLU A 1 112 ? 5.570 3.331 -15.264 1.00 90.94 112 GLU A C 1
ATOM 895 O O . GLU A 1 112 ? 6.418 2.661 -15.854 1.00 90.94 112 GLU A O 1
ATOM 900 N N . LEU A 1 113 ? 4.774 4.198 -15.900 1.00 93.75 113 LEU A N 1
ATOM 901 C CA . LEU A 1 113 ? 4.777 4.365 -17.352 1.00 93.75 113 LEU A CA 1
ATOM 902 C C . LEU A 1 113 ? 6.158 4.783 -17.862 1.00 93.75 113 LEU A C 1
ATOM 904 O O . LEU A 1 113 ? 6.658 4.203 -18.823 1.00 93.75 113 LEU A O 1
ATOM 908 N N . ARG A 1 114 ? 6.817 5.731 -17.184 1.00 93.06 114 ARG A N 1
ATOM 909 C CA . ARG A 1 114 ? 8.176 6.163 -17.541 1.00 93.06 114 ARG A CA 1
ATOM 910 C C . ARG A 1 114 ? 9.176 5.006 -17.473 1.00 93.06 114 ARG A C 1
ATOM 912 O O . ARG A 1 114 ? 9.975 4.828 -18.391 1.00 93.06 114 ARG A O 1
ATOM 919 N N . THR A 1 115 ? 9.140 4.222 -16.396 1.00 92.75 115 THR A N 1
ATOM 920 C CA . THR A 1 115 ? 10.024 3.059 -16.233 1.00 92.75 115 THR A CA 1
ATOM 921 C C . THR A 1 115 ? 9.719 1.976 -17.268 1.00 92.75 115 THR A C 1
ATOM 923 O O . THR A 1 115 ? 10.649 1.417 -17.849 1.00 92.75 115 THR A O 1
ATOM 926 N N . ARG A 1 116 ? 8.438 1.718 -17.551 1.00 94.56 116 ARG A N 1
ATOM 927 C CA . ARG A 1 116 ? 7.993 0.758 -18.566 1.00 94.56 116 ARG A CA 1
ATOM 928 C C . ARG A 1 116 ? 8.476 1.146 -19.962 1.00 94.56 116 ARG A C 1
ATOM 930 O O . ARG A 1 116 ? 9.030 0.288 -20.642 1.00 94.56 116 ARG A O 1
ATOM 937 N N . SER A 1 117 ? 8.306 2.404 -20.373 1.00 95.25 117 SER A N 1
ATOM 938 C CA . SER A 1 117 ? 8.770 2.878 -21.685 1.00 95.25 117 SER A CA 1
ATOM 939 C C . SER A 1 117 ? 10.278 2.700 -21.838 1.00 95.25 117 SER A C 1
ATOM 941 O O . SER A 1 117 ? 10.717 2.069 -22.792 1.00 95.25 117 SER A O 1
ATOM 943 N N . SER A 1 118 ? 11.062 3.130 -20.843 1.00 92.50 118 SER A N 1
ATOM 944 C CA . SER A 1 118 ? 12.523 2.978 -20.876 1.00 92.50 118 SER A CA 1
ATOM 945 C C . SER A 1 118 ? 12.968 1.509 -20.938 1.00 92.50 118 SER A C 1
ATOM 947 O O . SER A 1 118 ? 13.879 1.167 -21.690 1.00 92.50 118 SER A O 1
ATOM 949 N N . LEU A 1 119 ? 12.312 0.614 -20.188 1.00 92.12 119 LEU A N 1
ATOM 950 C CA . LEU A 1 119 ? 12.595 -0.825 -20.246 1.00 92.12 119 LEU A CA 1
ATOM 951 C C . LEU A 1 119 ? 12.275 -1.422 -21.624 1.00 92.12 119 LEU A C 1
ATOM 953 O O . LEU A 1 119 ? 13.043 -2.247 -22.116 1.00 92.12 119 LEU A O 1
ATOM 957 N N . LEU A 1 120 ? 11.161 -1.017 -22.239 1.00 95.31 120 LEU A N 1
ATOM 958 C CA . LEU A 1 120 ? 10.736 -1.513 -23.550 1.00 95.31 120 LEU A CA 1
ATOM 959 C C . LEU A 1 120 ? 11.619 -0.998 -24.688 1.00 95.31 120 LEU A C 1
ATOM 961 O O . LEU A 1 120 ? 11.975 -1.782 -25.562 1.00 95.31 120 LEU A O 1
ATOM 965 N N . GLU A 1 121 ? 12.005 0.277 -24.664 1.00 94.94 121 GLU A N 1
ATOM 966 C CA . GLU A 1 121 ? 12.945 0.862 -25.630 1.00 94.94 121 GLU A CA 1
ATOM 967 C C . GLU A 1 121 ? 14.295 0.139 -25.582 1.00 94.94 121 GLU A C 1
ATOM 969 O O . GLU A 1 121 ? 14.817 -0.286 -26.613 1.00 94.94 121 GLU A O 1
ATOM 974 N N . ASN A 1 122 ? 14.819 -0.099 -24.376 1.00 90.25 122 ASN A N 1
ATOM 975 C CA . ASN A 1 122 ? 16.072 -0.831 -24.200 1.00 90.25 122 ASN A CA 1
ATOM 976 C C . ASN A 1 122 ? 15.965 -2.282 -24.690 1.00 90.25 122 ASN A C 1
ATOM 978 O O . ASN A 1 122 ? 16.860 -2.764 -25.386 1.00 90.25 122 ASN A O 1
ATOM 982 N N . LEU A 1 123 ? 14.862 -2.970 -24.374 1.00 91.12 123 LEU A N 1
ATOM 983 C CA . LEU A 1 123 ? 14.607 -4.327 -24.860 1.00 91.12 123 LEU A CA 1
ATOM 984 C C . LEU A 1 123 ? 14.533 -4.368 -26.394 1.00 91.12 123 LEU A C 1
ATOM 986 O O . LEU A 1 123 ? 15.111 -5.256 -27.019 1.00 91.12 123 LEU A O 1
ATOM 990 N N . GLN A 1 124 ? 13.845 -3.405 -27.005 1.00 95.62 124 GLN A N 1
ATOM 991 C CA . GLN A 1 124 ? 13.705 -3.311 -28.454 1.00 95.62 124 GLN A CA 1
ATOM 992 C C . GLN A 1 124 ? 15.055 -3.060 -29.136 1.00 95.62 124 GLN A C 1
ATOM 994 O O . GLN A 1 124 ? 15.366 -3.737 -30.120 1.00 95.62 124 GLN A O 1
ATOM 999 N N . ALA A 1 125 ? 15.883 -2.162 -28.598 1.00 91.81 125 ALA A N 1
ATOM 1000 C CA . ALA A 1 125 ? 17.219 -1.886 -29.121 1.00 91.81 125 ALA A CA 1
ATOM 1001 C C . ALA A 1 125 ? 18.142 -3.115 -29.030 1.00 91.81 125 ALA A C 1
ATOM 1003 O O . ALA A 1 125 ? 18.853 -3.440 -29.990 1.00 91.81 125 ALA A O 1
ATOM 1004 N N . GLU A 1 126 ? 18.097 -3.833 -27.904 1.00 89.62 126 GLU A N 1
ATOM 1005 C CA . GLU A 1 126 ? 18.883 -5.048 -27.681 1.00 89.62 126 GLU A CA 1
ATOM 1006 C C . GLU A 1 126 ? 18.474 -6.172 -28.643 1.00 89.62 126 GLU A C 1
ATOM 1008 O O . GLU A 1 126 ? 19.325 -6.743 -29.332 1.00 89.62 126 GLU A O 1
ATOM 1013 N N . LEU A 1 127 ? 17.172 -6.456 -28.749 1.00 90.88 127 LEU A N 1
ATOM 1014 C CA . LEU A 1 127 ? 16.655 -7.486 -29.653 1.00 90.88 127 LEU A CA 1
ATOM 1015 C C . LEU A 1 127 ? 16.922 -7.146 -31.121 1.00 90.88 127 LEU A C 1
ATOM 1017 O O . LEU A 1 127 ? 17.311 -8.028 -31.888 1.00 90.88 127 LEU A O 1
ATOM 1021 N N . SER A 1 128 ? 16.777 -5.876 -31.508 1.00 91.06 128 SER A N 1
ATOM 1022 C CA . SER A 1 128 ? 17.070 -5.422 -32.874 1.00 91.06 128 SER A CA 1
ATOM 1023 C C . SER A 1 128 ? 18.546 -5.610 -33.219 1.00 91.06 128 SER A C 1
ATOM 1025 O O . SER A 1 128 ? 18.878 -6.079 -34.305 1.00 91.06 128 SER A O 1
ATOM 1027 N N . THR A 1 129 ? 19.441 -5.293 -32.281 1.00 88.75 129 THR A N 1
ATOM 1028 C CA . THR A 1 129 ? 20.887 -5.465 -32.469 1.00 88.75 129 THR A CA 1
ATOM 1029 C C . THR A 1 129 ? 21.256 -6.939 -32.594 1.00 88.75 129 THR A C 1
ATOM 1031 O O . THR A 1 129 ? 21.918 -7.313 -33.559 1.00 88.75 129 THR A O 1
ATOM 1034 N N . ARG A 1 130 ? 20.756 -7.796 -31.694 1.00 87.31 130 ARG A N 1
ATOM 1035 C CA . ARG A 1 130 ? 20.980 -9.250 -31.765 1.00 87.31 130 ARG A CA 1
ATOM 1036 C C . ARG A 1 130 ? 20.447 -9.851 -33.068 1.00 87.31 130 ARG A C 1
ATOM 1038 O O . ARG A 1 130 ? 21.131 -10.661 -33.685 1.00 87.31 130 ARG A O 1
ATOM 1045 N N . SER A 1 131 ? 19.265 -9.418 -33.511 1.00 90.31 131 SER A N 1
ATOM 1046 C CA . SER A 1 131 ? 18.654 -9.889 -34.761 1.00 90.31 131 SER A CA 1
ATOM 1047 C C . SER A 1 131 ? 19.490 -9.505 -35.986 1.00 90.31 131 SER A C 1
ATOM 1049 O O . SER A 1 131 ? 19.703 -10.342 -36.859 1.00 90.31 131 SER A O 1
ATOM 1051 N N . ARG A 1 132 ? 20.029 -8.276 -36.033 1.00 87.19 132 ARG A N 1
ATOM 1052 C CA . ARG A 1 132 ? 20.948 -7.846 -37.104 1.00 87.19 132 ARG A CA 1
ATOM 1053 C C . ARG A 1 132 ? 22.231 -8.676 -37.136 1.00 87.19 132 ARG A C 1
ATOM 1055 O O . ARG A 1 132 ? 22.627 -9.116 -38.212 1.00 87.19 132 ARG A O 1
ATOM 1062 N N . CYS A 1 133 ? 22.828 -8.955 -35.974 1.00 81.12 133 CYS A N 1
ATOM 1063 C CA . CYS A 1 133 ? 24.010 -9.818 -35.891 1.00 81.12 133 CYS A CA 1
ATOM 1064 C C . CYS A 1 133 ? 23.724 -11.233 -36.424 1.00 81.12 133 CYS A C 1
ATOM 1066 O O . CYS A 1 133 ? 24.540 -11.791 -37.152 1.00 81.12 133 CYS A O 1
ATOM 1068 N N . MET A 1 134 ? 22.559 -11.808 -36.101 1.00 83.12 134 MET A N 1
ATOM 1069 C CA . MET A 1 134 ? 22.173 -13.143 -36.576 1.00 83.12 134 MET A CA 1
ATOM 1070 C C . MET A 1 134 ? 21.960 -13.213 -38.093 1.00 83.12 134 MET A C 1
ATOM 1072 O O . MET A 1 134 ? 22.225 -14.254 -38.687 1.00 83.12 134 MET A O 1
ATOM 1076 N N . MET A 1 135 ? 21.501 -12.128 -38.726 1.00 87.56 135 MET A N 1
ATOM 1077 C CA . MET A 1 135 ? 21.302 -12.075 -40.181 1.00 87.56 135 MET A CA 1
ATOM 1078 C C . MET A 1 135 ? 22.579 -11.746 -40.973 1.00 87.56 135 MET A C 1
ATOM 1080 O O . MET A 1 135 ? 22.516 -11.615 -42.192 1.00 87.56 135 MET A O 1
ATOM 1084 N N . GLY A 1 136 ? 23.735 -11.637 -40.309 1.00 78.06 136 GLY A N 1
ATOM 1085 C CA . GLY A 1 136 ? 25.024 -11.443 -40.976 1.00 78.06 136 GLY A CA 1
ATOM 1086 C C . GLY A 1 136 ? 25.247 -10.036 -41.534 1.00 78.06 136 GLY A C 1
ATOM 1087 O O . GLY A 1 136 ? 26.013 -9.885 -42.482 1.00 78.06 136 GLY A O 1
ATOM 1088 N N . ASP A 1 137 ? 24.595 -9.010 -40.974 1.00 69.25 137 ASP A N 1
ATOM 1089 C CA . ASP A 1 137 ? 24.799 -7.618 -41.389 1.00 69.25 137 ASP A CA 1
ATOM 1090 C C . ASP A 1 137 ? 26.229 -7.133 -41.021 1.00 69.25 137 ASP A C 1
ATOM 1092 O O . ASP A 1 137 ? 26.564 -7.019 -39.831 1.00 69.25 137 ASP A O 1
ATOM 1096 N N . PRO A 1 138 ? 27.089 -6.819 -42.014 1.00 56.91 138 PRO A N 1
ATOM 1097 C CA . PRO A 1 138 ? 28.502 -6.493 -41.808 1.00 56.91 138 PRO A CA 1
ATOM 1098 C C . PRO A 1 138 ? 28.742 -5.124 -41.149 1.00 56.91 138 PRO A C 1
ATOM 1100 O O . PRO A 1 138 ? 29.872 -4.804 -40.772 1.00 56.91 138 PRO A O 1
ATOM 1103 N N . SER A 1 139 ? 27.704 -4.311 -40.936 1.00 57.00 139 SER A N 1
ATOM 1104 C CA . SER A 1 139 ? 27.827 -3.063 -40.167 1.00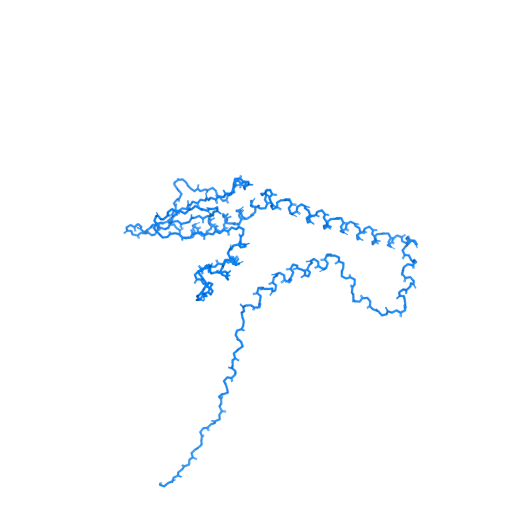 57.00 139 SER A CA 1
ATOM 1105 C C . SER A 1 139 ? 28.156 -3.286 -38.679 1.00 57.00 139 SER A C 1
ATOM 1107 O O . SER A 1 139 ? 28.585 -2.356 -37.998 1.00 57.00 139 SER A O 1
ATOM 1109 N N . THR A 1 140 ? 28.024 -4.523 -38.178 1.00 54.00 140 THR A N 1
ATOM 1110 C CA . THR A 1 140 ? 28.436 -4.920 -36.815 1.00 54.00 140 THR A CA 1
ATOM 1111 C C . THR A 1 140 ? 29.749 -5.712 -36.762 1.00 54.00 140 THR A C 1
ATOM 1113 O O . THR A 1 140 ? 30.373 -5.787 -35.701 1.00 54.00 140 THR A O 1
ATOM 1116 N N . SER A 1 141 ? 30.238 -6.246 -37.890 1.00 47.91 141 SER A N 1
ATOM 1117 C CA . SER A 1 141 ? 31.492 -7.018 -37.923 1.00 47.91 141 SER A CA 1
ATOM 1118 C C . SER A 1 141 ? 32.751 -6.160 -37.760 1.00 47.91 141 SER A C 1
ATOM 1120 O O . SER A 1 141 ? 33.787 -6.676 -37.347 1.00 47.91 141 SER A O 1
ATOM 1122 N N . THR A 1 142 ? 32.683 -4.848 -38.008 1.00 47.25 142 THR A N 1
ATOM 1123 C CA . THR A 1 142 ? 33.821 -3.935 -37.786 1.00 47.25 142 THR A CA 1
ATOM 1124 C C . THR A 1 142 ? 34.125 -3.690 -36.305 1.00 47.25 142 THR A C 1
ATOM 1126 O O . THR A 1 142 ? 35.259 -3.354 -35.975 1.00 47.25 142 THR A O 1
ATOM 1129 N N . LEU A 1 143 ? 33.162 -3.916 -35.403 1.00 50.97 143 LEU A N 1
ATOM 1130 C CA . LEU A 1 143 ? 33.386 -3.865 -33.952 1.00 50.97 143 LEU A CA 1
ATOM 1131 C C . LEU A 1 143 ? 33.782 -5.235 -33.379 1.00 50.97 143 LEU A C 1
ATOM 1133 O O . LEU A 1 143 ? 34.579 -5.296 -32.449 1.00 50.97 143 LEU A O 1
ATOM 1137 N N . ALA A 1 144 ? 33.302 -6.337 -33.967 1.00 46.25 144 ALA A N 1
ATOM 1138 C CA . ALA A 1 144 ? 33.627 -7.690 -33.508 1.00 46.25 144 ALA A CA 1
ATOM 1139 C C . ALA A 1 144 ? 35.080 -8.115 -33.815 1.00 46.25 144 ALA A C 1
ATOM 1141 O O . ALA A 1 144 ? 35.683 -8.856 -33.040 1.00 46.25 144 ALA A O 1
ATOM 1142 N N . SER A 1 145 ? 35.689 -7.626 -34.905 1.00 42.12 145 SER A N 1
ATOM 1143 C CA . SER A 1 145 ? 37.082 -7.972 -35.244 1.00 42.12 145 SER A CA 1
ATOM 1144 C C . SER A 1 145 ? 38.150 -7.248 -34.411 1.00 42.12 145 SER A C 1
ATOM 1146 O O . SER A 1 145 ? 39.298 -7.686 -34.417 1.00 42.12 145 SER A O 1
ATOM 1148 N N . ALA A 1 146 ? 37.809 -6.193 -33.662 1.00 44.12 146 ALA A N 1
ATOM 1149 C CA . ALA A 1 146 ? 38.761 -5.508 -32.779 1.00 44.12 146 ALA A CA 1
ATOM 1150 C C . ALA A 1 146 ? 38.904 -6.173 -31.391 1.00 44.12 146 ALA A C 1
ATOM 1152 O O . ALA A 1 146 ? 39.862 -5.888 -30.673 1.00 44.12 146 ALA A O 1
ATOM 1153 N N . GLU A 1 147 ? 38.000 -7.087 -31.017 1.00 45.12 147 GLU A N 1
ATOM 1154 C CA . GLU A 1 147 ? 37.981 -7.721 -29.687 1.00 45.12 147 GLU A CA 1
ATOM 1155 C C . GLU A 1 147 ? 38.545 -9.152 -29.654 1.00 45.12 147 GLU A C 1
ATOM 1157 O O . GLU A 1 147 ? 38.629 -9.760 -28.590 1.00 45.12 147 GLU A O 1
ATOM 1162 N N . SER A 1 148 ? 39.041 -9.692 -30.774 1.00 41.50 148 SER A N 1
ATOM 1163 C CA . SER A 1 148 ? 39.638 -11.041 -30.790 1.00 41.50 148 SER A CA 1
ATOM 1164 C C . SER A 1 148 ? 41.014 -11.134 -30.096 1.00 41.50 148 SER A C 1
ATOM 1166 O O . SER A 1 148 ? 41.652 -12.185 -30.146 1.00 41.50 148 SER A O 1
ATOM 1168 N N . ALA A 1 149 ? 41.485 -10.067 -29.440 1.00 39.66 149 ALA A N 1
ATOM 1169 C CA . ALA A 1 149 ? 42.792 -10.026 -28.780 1.00 39.66 149 ALA A CA 1
ATOM 1170 C C . ALA A 1 149 ? 42.750 -9.879 -27.249 1.00 39.66 149 ALA A C 1
ATOM 1172 O O . ALA A 1 149 ? 43.819 -9.869 -26.636 1.00 39.66 149 ALA A O 1
ATOM 1173 N N . ARG A 1 150 ? 41.582 -9.777 -26.593 1.00 35.56 150 ARG A N 1
ATOM 1174 C CA . ARG A 1 150 ? 41.530 -9.714 -25.119 1.00 35.56 150 ARG A CA 1
ATOM 1175 C C . ARG A 1 150 ? 40.319 -10.442 -24.540 1.00 35.56 150 ARG A C 1
ATOM 1177 O O . ARG A 1 150 ? 39.231 -9.898 -24.512 1.00 35.56 150 ARG A O 1
ATOM 1184 N N . GLY A 1 151 ? 40.589 -11.661 -24.065 1.00 30.84 151 GLY A N 1
ATOM 1185 C CA . GLY A 1 151 ? 39.992 -12.319 -22.896 1.00 30.84 151 GLY A CA 1
ATOM 1186 C C . GLY A 1 151 ? 38.478 -12.224 -22.698 1.00 30.84 151 GLY A C 1
ATOM 1187 O O . GLY A 1 151 ? 37.970 -11.174 -22.339 1.00 30.84 151 GLY A O 1
ATOM 1188 N N . THR A 1 152 ? 37.806 -13.375 -22.820 1.00 34.56 152 THR A N 1
ATOM 1189 C CA . THR A 1 152 ? 36.604 -13.769 -22.053 1.00 34.56 152 THR A CA 1
ATOM 1190 C C . THR A 1 152 ? 35.717 -12.614 -21.573 1.00 34.56 152 THR A C 1
ATOM 1192 O O . THR A 1 152 ? 35.916 -12.074 -20.487 1.00 34.56 152 THR A O 1
ATOM 1195 N N . SER A 1 153 ? 34.699 -12.283 -22.372 1.00 39.78 153 SER A N 1
ATOM 1196 C CA . SER A 1 153 ? 33.617 -11.359 -22.015 1.00 39.78 153 SER A CA 1
ATOM 1197 C C . SER A 1 153 ? 32.744 -11.943 -20.891 1.00 39.78 153 SER A C 1
ATOM 1199 O O . SER A 1 153 ? 31.642 -12.439 -21.111 1.00 39.78 153 SER A O 1
ATOM 1201 N N . GLU A 1 154 ? 33.254 -11.898 -19.662 1.00 42.69 154 GLU A N 1
ATOM 1202 C CA . GLU A 1 154 ? 32.453 -11.869 -18.439 1.00 42.69 154 GLU A CA 1
ATOM 1203 C C . GLU A 1 154 ? 32.161 -10.397 -18.124 1.00 42.69 154 GLU A C 1
ATOM 1205 O O . GLU A 1 154 ? 32.892 -9.752 -17.375 1.00 42.69 154 GLU A O 1
ATOM 1210 N N . GLY A 1 155 ? 31.128 -9.804 -18.729 1.00 43.56 155 GLY A N 1
ATOM 1211 C CA . GLY A 1 155 ? 30.817 -8.418 -18.363 1.00 43.56 155 GLY A CA 1
ATOM 1212 C C . GLY A 1 155 ? 29.774 -7.654 -19.158 1.00 43.56 155 GLY A C 1
ATOM 1213 O O . GLY A 1 155 ? 29.414 -6.561 -18.725 1.00 43.56 155 GLY A O 1
ATOM 1214 N N . SER A 1 156 ? 29.236 -8.180 -20.262 1.00 49.75 156 SER A N 1
ATOM 1215 C CA . SER A 1 156 ? 28.132 -7.508 -20.968 1.00 49.75 156 SER A CA 1
ATOM 1216 C C . SER A 1 156 ? 26.795 -7.761 -20.261 1.00 49.75 156 SER A C 1
ATOM 1218 O O . SER A 1 156 ? 25.875 -8.381 -20.791 1.00 49.75 156 SER A O 1
ATOM 1220 N N . GLY A 1 157 ? 26.708 -7.311 -19.009 1.00 57.41 157 GLY A N 1
ATOM 1221 C CA . GLY A 1 157 ? 25.465 -7.274 -18.263 1.00 57.41 157 GLY A CA 1
ATOM 1222 C C . GL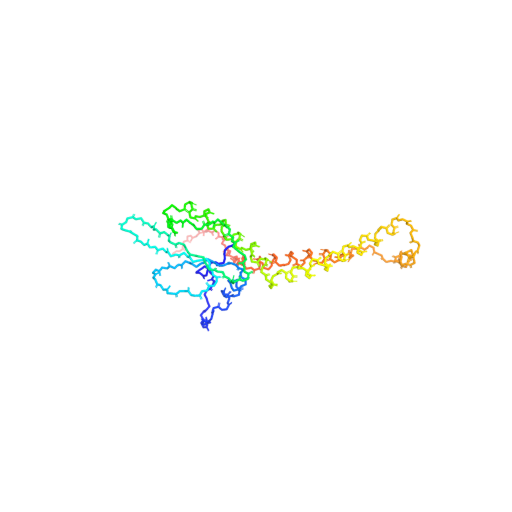Y A 1 157 ? 24.592 -6.175 -18.840 1.00 57.41 157 GLY A C 1
ATOM 1223 O O . GLY A 1 157 ? 24.706 -5.014 -18.444 1.00 57.41 157 GLY A O 1
ATOM 1224 N N . GLY A 1 158 ? 23.756 -6.536 -19.816 1.00 67.38 158 GLY A N 1
ATOM 1225 C CA . GLY A 1 158 ? 22.805 -5.624 -20.444 1.00 67.38 158 GLY A CA 1
ATOM 1226 C C . GLY A 1 158 ? 21.972 -4.874 -19.401 1.00 67.38 158 GLY A C 1
ATOM 1227 O O . GLY A 1 158 ? 21.870 -5.278 -18.241 1.00 67.38 158 GLY A O 1
ATOM 1228 N N . PHE A 1 159 ? 21.337 -3.773 -19.798 1.00 66.75 159 PHE A N 1
ATOM 1229 C CA . PHE A 1 159 ? 20.513 -2.950 -18.902 1.00 66.75 159 PHE A CA 1
ATOM 1230 C C . PHE A 1 159 ? 19.544 -3.776 -18.033 1.00 66.75 159 PHE A C 1
ATOM 1232 O O . PHE A 1 159 ? 19.366 -3.484 -16.853 1.00 66.75 159 PHE A O 1
ATOM 1239 N N . ILE A 1 160 ? 18.980 -4.855 -18.584 1.00 68.56 160 ILE A N 1
ATOM 1240 C CA . ILE A 1 160 ? 18.095 -5.784 -17.872 1.00 68.56 160 ILE A CA 1
ATOM 1241 C C . ILE A 1 160 ? 18.822 -6.521 -16.740 1.00 68.56 160 ILE A C 1
ATOM 1243 O O . ILE A 1 160 ? 18.236 -6.748 -15.685 1.00 68.56 160 ILE A O 1
ATOM 1247 N N . GLU A 1 161 ? 20.084 -6.897 -16.918 1.00 71.38 161 GLU A N 1
ATOM 1248 C CA . GLU A 1 161 ? 20.889 -7.536 -15.879 1.00 71.38 161 GLU A CA 1
ATOM 1249 C C . GLU A 1 161 ? 21.263 -6.547 -14.771 1.00 71.38 161 GLU A C 1
ATOM 1251 O O . GLU A 1 161 ? 21.132 -6.870 -13.588 1.00 71.38 161 GLU A O 1
ATOM 1256 N N . ASN A 1 162 ? 21.589 -5.305 -15.137 1.00 70.50 162 ASN A N 1
ATOM 1257 C CA . ASN A 1 162 ? 21.795 -4.218 -14.177 1.00 70.50 162 ASN A CA 1
ATOM 1258 C C . ASN A 1 162 ? 20.509 -3.881 -13.407 1.00 70.50 162 ASN A C 1
ATOM 1260 O O . ASN A 1 162 ? 20.543 -3.694 -12.190 1.00 70.50 162 ASN A O 1
ATOM 1264 N N . PHE A 1 163 ? 19.357 -3.886 -14.078 1.00 66.19 163 PHE A N 1
ATOM 1265 C CA . PHE A 1 163 ? 18.049 -3.693 -13.454 1.00 66.19 163 PHE A CA 1
ATOM 1266 C C . PHE A 1 163 ? 17.673 -4.861 -12.531 1.00 66.19 163 PHE A C 1
ATOM 1268 O O . PHE A 1 163 ? 17.275 -4.645 -11.386 1.00 66.19 163 PHE A O 1
ATOM 1275 N N . LYS A 1 164 ? 17.874 -6.109 -12.973 1.00 69.12 164 LYS A N 1
ATOM 1276 C CA . LYS A 1 164 ? 17.703 -7.311 -12.138 1.00 69.12 164 LYS A CA 1
ATOM 1277 C C . LYS A 1 164 ? 18.608 -7.262 -10.907 1.00 69.12 164 LYS A C 1
ATOM 1279 O O . LYS A 1 164 ? 18.158 -7.589 -9.809 1.00 69.12 164 LYS A O 1
ATOM 1284 N N . ARG A 1 165 ? 19.858 -6.814 -11.066 1.00 71.75 165 ARG A N 1
ATOM 1285 C CA . ARG A 1 165 ? 20.799 -6.599 -9.959 1.00 71.75 165 ARG A CA 1
ATOM 1286 C C . ARG A 1 165 ? 20.285 -5.512 -9.010 1.00 71.75 165 ARG A C 1
ATOM 1288 O O . ARG A 1 165 ? 20.288 -5.737 -7.806 1.00 71.75 165 ARG A O 1
ATOM 1295 N N . ALA A 1 166 ? 19.766 -4.395 -9.518 1.00 64.75 166 ALA A N 1
ATOM 1296 C CA . ALA A 1 166 ? 19.205 -3.319 -8.698 1.00 64.75 166 ALA A CA 1
ATOM 1297 C C . ALA A 1 166 ? 17.962 -3.755 -7.895 1.00 64.75 166 ALA A C 1
ATOM 1299 O O . ALA A 1 166 ? 17.857 -3.436 -6.709 1.00 64.75 166 ALA A O 1
ATOM 1300 N N . ILE A 1 167 ? 17.052 -4.532 -8.496 1.00 65.25 167 ILE A N 1
ATOM 1301 C CA . ILE A 1 167 ? 15.902 -5.114 -7.781 1.00 65.25 167 ILE A CA 1
ATOM 1302 C C . ILE A 1 167 ? 16.378 -6.089 -6.696 1.00 65.25 167 ILE A C 1
ATOM 1304 O O . ILE A 1 167 ? 15.901 -6.022 -5.563 1.00 65.25 167 ILE A O 1
ATOM 1308 N N . ARG A 1 168 ? 17.364 -6.942 -7.003 1.00 65.00 168 ARG A N 1
ATOM 1309 C CA . ARG A 1 168 ? 17.939 -7.893 -6.039 1.00 65.00 168 ARG A CA 1
ATOM 1310 C C . ARG A 1 168 ? 18.658 -7.195 -4.873 1.00 65.00 168 ARG A C 1
ATOM 1312 O O . ARG A 1 168 ? 18.576 -7.646 -3.734 1.00 65.00 168 ARG A O 1
ATOM 1319 N N . VAL A 1 169 ? 19.335 -6.074 -5.119 1.00 55.31 169 VAL A N 1
ATOM 1320 C CA . VAL A 1 169 ? 19.970 -5.268 -4.057 1.00 55.31 169 VAL A CA 1
ATOM 1321 C C . VAL A 1 169 ? 18.917 -4.640 -3.140 1.00 55.31 169 VAL A C 1
ATOM 1323 O O . VAL A 1 169 ? 19.100 -4.613 -1.923 1.00 55.31 169 VAL A O 1
ATOM 1326 N N . ARG A 1 170 ? 17.771 -4.218 -3.693 1.00 53.47 170 ARG A N 1
ATOM 1327 C CA . ARG A 1 170 ? 16.625 -3.750 -2.897 1.00 53.47 170 ARG A CA 1
ATOM 1328 C C . ARG A 1 170 ? 16.070 -4.836 -1.971 1.00 53.47 170 ARG A C 1
ATOM 1330 O O . ARG A 1 170 ? 15.689 -4.507 -0.853 1.00 53.47 170 ARG A O 1
ATOM 1337 N N . SER A 1 171 ? 16.085 -6.108 -2.385 1.00 47.62 171 SER A N 1
ATOM 1338 C CA . SER A 1 171 ? 15.726 -7.226 -1.501 1.00 47.62 171 SER A CA 1
ATOM 1339 C C . SER A 1 171 ? 16.825 -7.598 -0.498 1.00 47.62 171 SER A C 1
ATOM 1341 O O . SER A 1 171 ? 16.489 -8.005 0.603 1.00 47.62 171 SER A O 1
ATOM 1343 N N . HIS A 1 172 ? 18.118 -7.421 -0.801 1.00 40.41 172 HIS A N 1
ATOM 1344 C CA . HIS A 1 172 ? 19.203 -7.748 0.148 1.00 40.41 172 HIS A CA 1
ATOM 1345 C C . HIS A 1 172 ? 19.454 -6.686 1.224 1.00 40.41 172 HIS A C 1
ATOM 1347 O O . HIS A 1 172 ? 19.951 -7.028 2.294 1.00 40.41 172 HIS A O 1
ATOM 1353 N N . SER A 1 173 ? 19.043 -5.426 1.028 1.00 39.69 173 SER A N 1
ATOM 1354 C CA . SER A 1 173 ? 19.033 -4.448 2.134 1.00 39.69 173 SER A CA 1
ATOM 1355 C C . SER A 1 173 ? 18.086 -4.858 3.281 1.00 39.69 173 SER A C 1
ATOM 1357 O O . SER A 1 173 ? 18.097 -4.221 4.334 1.00 39.69 173 SER A O 1
ATOM 1359 N N . PHE A 1 174 ? 17.286 -5.912 3.082 1.00 40.97 174 PHE A N 1
ATOM 1360 C CA . PHE A 1 174 ? 16.470 -6.582 4.090 1.00 40.97 174 PHE A CA 1
ATOM 1361 C C . PHE A 1 174 ? 17.275 -7.558 4.976 1.00 40.97 174 PHE A C 1
ATOM 1363 O O . PHE A 1 174 ? 16.906 -7.776 6.125 1.00 40.97 174 PHE A O 1
ATOM 1370 N N . GLU A 1 175 ? 18.393 -8.117 4.496 1.00 35.19 175 GLU A N 1
ATOM 1371 C CA . GLU A 1 175 ? 19.171 -9.141 5.223 1.00 35.19 175 GLU A CA 1
ATOM 1372 C C . GLU A 1 175 ? 20.271 -8.565 6.129 1.00 35.19 175 GLU A C 1
ATOM 1374 O O . GLU A 1 175 ? 20.758 -9.249 7.027 1.00 35.19 175 GLU A O 1
ATOM 1379 N N . THR A 1 176 ? 20.637 -7.288 5.982 1.00 34.88 176 THR A N 1
ATOM 1380 C CA . THR A 1 176 ? 21.646 -6.640 6.845 1.00 34.88 176 THR A CA 1
ATOM 1381 C C . THR A 1 176 ? 21.124 -6.202 8.221 1.00 34.88 176 THR A C 1
ATOM 1383 O O . THR A 1 176 ? 21.848 -5.557 8.973 1.00 34.88 176 THR A O 1
ATOM 1386 N N . LEU A 1 177 ? 19.896 -6.575 8.592 1.00 43.97 177 LEU A N 1
ATOM 1387 C CA . LEU A 1 177 ? 19.314 -6.320 9.914 1.00 43.97 177 LEU A CA 1
ATOM 1388 C C . LEU A 1 177 ? 18.846 -7.628 10.560 1.00 43.97 177 LEU A C 1
ATOM 1390 O O . LEU A 1 177 ? 17.657 -7.823 10.795 1.00 43.97 177 LEU A O 1
ATOM 1394 N N . GLY A 1 178 ? 19.767 -8.557 10.834 1.00 40.75 178 GLY A N 1
ATOM 1395 C CA . GLY A 1 178 ? 19.330 -9.819 11.430 1.00 40.75 178 GLY A CA 1
ATOM 1396 C C . GLY A 1 178 ? 20.361 -10.878 11.789 1.00 40.75 178 GLY A C 1
ATOM 1397 O O . GLY A 1 178 ? 19.982 -12.040 11.812 1.00 40.75 178 GLY A O 1
ATOM 1398 N N . VAL A 1 179 ? 21.619 -10.549 12.103 1.00 30.98 179 VAL A N 1
ATOM 1399 C CA . VAL A 1 179 ? 22.488 -11.506 12.819 1.00 30.98 179 VAL A CA 1
ATOM 1400 C C . VAL A 1 179 ? 23.328 -10.771 13.866 1.00 30.98 179 VAL A C 1
ATOM 1402 O O . VAL A 1 179 ? 24.320 -10.134 13.508 1.00 30.98 179 VAL A O 1
ATOM 1405 N N . PRO A 1 180 ? 23.008 -10.859 15.171 1.00 35.41 180 PRO A N 1
ATOM 1406 C CA . PRO A 1 180 ? 24.017 -10.603 16.184 1.00 35.41 180 PRO A CA 1
ATOM 1407 C C . PRO A 1 180 ? 25.073 -11.712 16.087 1.00 35.41 180 PRO A C 1
ATOM 1409 O O . PRO A 1 180 ? 24.769 -12.895 16.257 1.00 35.41 180 PRO A O 1
ATOM 1412 N N . LYS A 1 181 ? 26.327 -11.335 15.798 1.00 32.50 181 LYS A N 1
ATOM 1413 C CA . LYS A 1 181 ? 27.489 -12.219 15.966 1.00 32.50 181 LYS A CA 1
ATOM 1414 C C . LYS A 1 181 ? 27.475 -12.732 17.406 1.00 32.50 181 LYS A C 1
ATOM 1416 O O . LYS A 1 181 ? 27.744 -11.984 18.342 1.00 32.50 181 LYS A O 1
ATOM 1421 N N . LYS A 1 182 ? 27.139 -14.010 17.571 1.00 29.64 182 LYS A N 1
ATOM 1422 C CA . LYS A 1 182 ? 27.240 -14.727 18.838 1.00 29.64 182 LYS A CA 1
ATOM 1423 C C . LYS A 1 182 ? 28.713 -14.716 19.247 1.00 29.64 182 LYS A C 1
ATOM 1425 O O . LYS A 1 182 ? 29.543 -15.337 18.588 1.00 29.64 182 LYS A O 1
ATOM 1430 N N . VAL A 1 183 ? 29.030 -13.965 20.300 1.00 33.41 183 VAL A N 1
ATOM 1431 C CA . VAL A 1 183 ? 30.316 -14.042 20.993 1.00 33.41 183 VAL A CA 1
ATOM 1432 C C . VAL A 1 183 ? 30.515 -15.501 21.399 1.00 33.41 183 VAL A C 1
ATOM 1434 O O . VAL A 1 183 ? 29.668 -16.099 22.065 1.00 33.41 183 VAL A O 1
ATOM 1437 N N . SER A 1 184 ? 31.604 -16.093 20.922 1.00 29.53 184 SER A N 1
ATOM 1438 C CA . SER A 1 184 ? 32.028 -17.445 21.251 1.00 29.53 184 SER A CA 1
ATOM 1439 C C . SER A 1 184 ? 32.382 -17.521 22.737 1.00 29.53 184 SER A C 1
ATOM 1441 O O . SER A 1 184 ? 33.486 -17.157 23.136 1.00 29.53 184 SER A O 1
ATOM 1443 N N . GLY A 1 185 ? 31.443 -17.987 23.558 1.00 28.89 185 GLY A N 1
ATOM 1444 C CA . GLY A 1 185 ? 31.741 -18.476 24.898 1.00 28.89 185 GLY A CA 1
ATOM 1445 C C . GLY A 1 185 ? 32.462 -19.816 24.787 1.00 28.89 185 GLY A C 1
ATOM 1446 O O . GLY A 1 185 ? 31.857 -20.817 24.406 1.00 28.89 185 GLY A O 1
ATOM 1447 N N . SER A 1 186 ? 33.756 -19.830 25.090 1.00 30.34 186 SER A N 1
ATOM 1448 C CA . SER A 1 186 ? 34.518 -21.050 25.319 1.00 30.34 186 SER A CA 1
ATOM 1449 C C . SER A 1 186 ? 34.101 -21.650 26.662 1.00 30.34 186 SER A C 1
ATOM 1451 O O . SER A 1 186 ? 34.272 -21.053 27.719 1.00 30.34 186 SER A O 1
ATOM 1453 N N . THR A 1 187 ? 33.554 -22.860 26.636 1.00 31.28 187 THR A N 1
ATOM 1454 C CA . THR A 1 187 ? 33.484 -23.719 27.821 1.00 31.28 187 THR A CA 1
ATOM 1455 C C . THR A 1 187 ? 33.948 -25.106 27.428 1.00 31.28 187 THR A C 1
ATOM 1457 O O . THR A 1 187 ? 33.331 -25.755 26.587 1.00 31.28 187 THR A O 1
ATOM 1460 N N . SER A 1 188 ? 35.052 -25.543 28.037 1.00 30.70 188 SER A N 1
ATOM 1461 C CA . SER A 1 188 ? 35.167 -26.824 28.754 1.00 30.70 188 SER A CA 1
ATOM 1462 C C . SER A 1 188 ? 36.631 -27.261 28.843 1.00 30.70 188 SER A C 1
ATOM 1464 O O . SER A 1 188 ? 37.187 -27.738 27.858 1.00 30.70 188 SER A O 1
ATOM 1466 N N . GLN A 1 189 ? 37.220 -27.220 30.041 1.00 32.06 189 GLN A N 1
ATOM 1467 C CA . GLN A 1 189 ? 38.133 -28.281 30.473 1.00 32.06 189 GLN A CA 1
ATOM 1468 C C . GLN A 1 189 ? 37.800 -28.724 31.907 1.00 32.06 189 GLN A C 1
ATOM 1470 O O . GLN A 1 189 ? 37.409 -27.929 32.754 1.00 32.06 189 GLN A O 1
ATOM 1475 N N . LYS A 1 190 ? 37.872 -30.049 32.061 1.00 35.59 190 LYS A N 1
ATOM 1476 C CA . LYS A 1 190 ? 37.359 -30.965 33.094 1.00 35.59 190 LYS A CA 1
ATOM 1477 C C . LYS A 1 190 ? 37.831 -30.716 34.538 1.00 35.59 190 LYS A C 1
ATOM 1479 O O . LYS A 1 190 ? 38.904 -30.152 34.729 1.00 35.59 190 LYS A O 1
ATOM 1484 N N . PRO A 1 191 ? 37.122 -31.288 35.535 1.00 39.41 191 PRO A N 1
ATOM 1485 C CA . PRO A 1 191 ? 37.633 -31.430 36.892 1.00 39.41 191 PRO A CA 1
ATOM 1486 C C . PRO A 1 191 ? 38.645 -32.587 36.963 1.00 39.41 191 PRO A C 1
ATOM 1488 O O . PRO A 1 191 ? 38.477 -33.619 36.304 1.00 39.41 191 PRO A O 1
ATOM 1491 N N . LYS A 1 192 ? 39.695 -32.421 37.769 1.00 34.62 192 LYS A N 1
ATOM 1492 C CA . LYS A 1 192 ? 40.545 -33.517 38.243 1.00 34.62 192 LYS A CA 1
ATOM 1493 C C . LYS A 1 192 ? 40.919 -33.264 39.699 1.00 34.62 192 LYS A C 1
ATOM 1495 O O . LYS A 1 192 ? 41.413 -32.191 40.033 1.00 34.62 192 LYS A O 1
ATOM 1500 N N . ASP A 1 193 ? 40.656 -34.279 40.508 1.00 40.31 193 ASP A N 1
ATOM 1501 C CA . ASP A 1 193 ? 40.949 -34.398 41.931 1.00 40.31 193 ASP A CA 1
ATOM 1502 C C . ASP A 1 193 ? 42.396 -34.055 42.296 1.00 40.31 193 ASP A C 1
ATOM 1504 O O . ASP A 1 193 ? 43.328 -34.408 41.563 1.00 40.31 193 ASP A O 1
ATOM 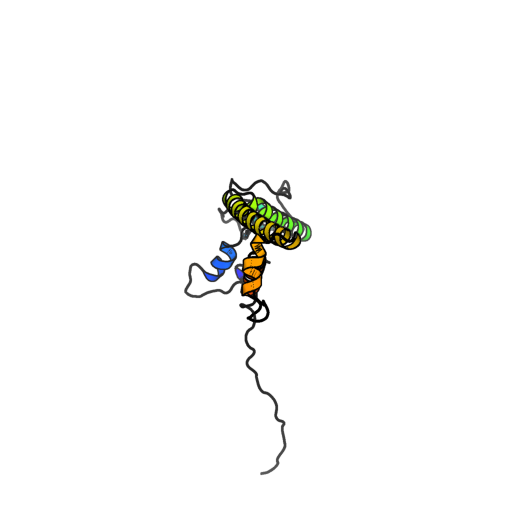1508 N N . ARG A 1 194 ? 42.590 -33.494 43.499 1.00 34.16 194 ARG A N 1
ATOM 1509 C CA . ARG A 1 194 ? 43.740 -33.844 44.342 1.00 34.16 194 ARG A CA 1
ATOM 1510 C C . ARG A 1 194 ? 43.531 -33.506 45.823 1.00 34.16 194 ARG A C 1
ATOM 1512 O O . ARG A 1 194 ? 43.201 -32.385 46.185 1.00 34.16 194 ARG A O 1
ATOM 1519 N N . GLU A 1 195 ? 43.753 -34.545 46.622 1.00 38.38 195 GLU A N 1
ATOM 1520 C CA . GLU A 1 195 ? 43.909 -34.637 48.075 1.00 38.38 195 GLU A CA 1
ATOM 1521 C C . GLU A 1 195 ? 44.960 -33.700 48.715 1.00 38.38 195 GLU A C 1
ATOM 1523 O O . GLU A 1 195 ? 45.917 -33.304 48.048 1.00 38.38 195 GLU A O 1
ATOM 1528 N N . ARG A 1 196 ? 44.853 -33.604 50.062 1.00 38.19 196 ARG A N 1
ATOM 1529 C CA . ARG A 1 196 ? 45.845 -33.202 51.098 1.00 38.19 196 ARG A CA 1
ATOM 1530 C C . ARG A 1 196 ? 46.086 -31.689 51.200 1.00 38.19 196 ARG A C 1
ATOM 1532 O O . ARG A 1 196 ? 46.321 -31.041 50.193 1.00 38.19 196 ARG A O 1
ATOM 1539 N N . LEU A 1 197 ? 46.074 -31.059 52.376 1.00 38.94 197 LEU A N 1
ATOM 1540 C CA . LEU A 1 197 ? 46.260 -31.469 53.779 1.00 38.94 197 LEU A CA 1
ATOM 1541 C C . LEU A 1 197 ? 45.494 -30.485 54.677 1.00 38.94 197 LEU A C 1
ATOM 1543 O O . LEU A 1 197 ? 45.352 -29.320 54.242 1.00 38.94 197 LEU A O 1
#

pLDDT: mean 75.15, std 22.34, range [28.89, 97.06]

Foldseek 3Di:
DDLDLVPDDDDPPDPPRVSSCVVVVPDLADEAEDEDDDDDDDQYWYWYWDDDPDAIKIAIDGGHDPQFDDFDDDQDVVNMDRDPVVVVVRVVRRRVRSSVSSCSGPVNVVVVVVVVVVVVVQVVVVVVVVVCVVVPPCVCVVVVVVPPPDDDPPDCCGPVNVVVVVVVVVVCVVVVPDDDPPDDDDDDDDDDDDDDD

Radius of gyration: 28.66 Å; chains: 1; bounding box: 69×47×96 Å

InterPro domains:
  IPR000331 Rap/Ran-GAP domain [PF02145] (1-116)
  IPR000331 Rap/Ran-GAP domain [PS50085] (1-123)
  IPR035974 Rap/Ran-GAP superfamily [G3DSA:3.40.50.11210] (1-104)
  IPR035974 Rap/Ran-GAP superfamily [SSF111347] (1-135)
  IPR050989 Rap1/Ran GTPase-activating [PTHR15711] (1-177)

Secondary structure (DSSP, 8-state):
----GGGSPP-TT-TT-HHHHHHHTT-SS-EEEEES-----SSSEEEEEEE-SSSEEEEEEE---TTSPP-SSPPPSS-EE--HHHHHHHHHHHHHHHHHHHTTSHHHHHHHHHHHHHHHHHHHHHHHHHHHHHTT-TTTHHHHTTSTTS--------HHHHHHHHHHHHHHTTTTSS-------------------